Protein 7K9C (pdb70)

B-factor: mean 15.49, std 6.67, range [6.29, 49.09]

Structure (mmCIF, N/CA/C/O backbone):
data_7K9C
#
_entry.id   7K9C
#
_cell.length_a   47.904
_cell.length_b   34.912
_cell.length_c   49.637
_cell.angle_alpha   90.000
_cell.angle_beta   90.150
_cell.angle_gamma   90.000
#
_symmetry.space_group_name_H-M   'P 1 21 1'
#
loop_
_entity.id
_entity.type
_entity.pdbx_description
1 polymer 'OLE-associated protein B'
2 non-polymer 'IODIDE ION'
3 water water
#
loop_
_atom_site.group_PDB
_atom_site.id
_atom_site.type_symbol
_atom_site.label_atom_id
_atom_site.label_alt_id
_atom_site.label_comp_id
_atom_site.label_asym_id
_atom_site.label_entity_id
_atom_site.label_seq_id
_atom_site.pdbx_PDB_ins_code
_atom_site.Cartn_x
_atom_site.Cartn_y
_atom_site.Cartn_z
_atom_site.occupancy
_atom_site.B_iso_or_equiv
_atom_site.auth_seq_id
_atom_site.auth_comp_id
_atom_site.auth_asym_id
_atom_site.auth_atom_id
_atom_site.pdbx_PDB_model_num
ATOM 1 N N . PRO A 1 2 ? -7.188 -2.816 -26.128 1.00 28.44 6 PRO A N 1
ATOM 2 C CA . PRO A 1 2 ? -6.565 -1.627 -25.547 1.00 26.12 6 PRO A CA 1
ATOM 3 C C . PRO A 1 2 ? -5.099 -1.872 -25.241 1.00 23.32 6 PRO A C 1
ATOM 4 O O . PRO A 1 2 ? -4.670 -2.990 -24.934 1.00 24.67 6 PRO A O 1
ATOM 15 N N . SER A 1 3 ? -4.359 -0.833 -25.307 1.00 19.42 7 SER A N 1
ATOM 16 C CA . SER A 1 3 ? -2.919 -0.892 -25.097 1.00 16.37 7 SER A CA 1
ATOM 17 C C . SER A 1 3 ? -2.607 -0.788 -23.599 1.00 13.95 7 SER A C 1
ATOM 18 O O . SER A 1 3 ? -3.108 0.136 -22.951 1.00 15.56 7 SER A O 1
ATOM 26 N N A PRO A 1 4 ? -1.821 -1.712 -23.015 0.57 13.07 8 PRO A N 1
ATOM 27 N N B PRO A 1 4 ? -1.820 -1.710 -23.029 0.43 13.36 8 PRO A N 1
ATOM 28 C CA A PRO A 1 4 ? -1.510 -1.623 -21.584 0.57 12.65 8 PRO A CA 1
ATOM 29 C CA B PRO A 1 4 ? -1.489 -1.627 -21.602 0.43 12.94 8 PRO A CA 1
ATOM 30 C C A PRO A 1 4 ? -0.806 -0.317 -21.257 0.57 12.36 8 PRO A C 1
ATOM 31 C C B PRO A 1 4 ? -0.805 -0.309 -21.267 0.43 12.43 8 PRO A C 1
ATOM 32 O O A PRO A 1 4 ? 0.060 0.148 -21.998 0.57 13.18 8 PRO A O 1
ATOM 33 O O B PRO A 1 4 ? 0.048 0.176 -22.011 0.43 13.06 8 PRO A O 1
ATOM 54 N N . GLU A 1 5 ? -1.196 0.272 -20.131 1.00 12.04 9 GLU A N 1
ATOM 55 C CA . GLU A 1 5 ? -0.699 1.559 -19.689 1.00 12.66 9 GLU A CA 1
ATOM 56 C C . GLU A 1 5 ? 0.072 1.469 -18.379 1.00 11.36 9 GLU A C 1
ATOM 57 O O . GLU A 1 5 ? -0.294 0.721 -17.482 1.00 9.76 9 GLU A O 1
ATOM 69 N N . ILE A 1 6 ? 1.122 2.278 -18.259 1.00 11.79 10 ILE A N 1
ATOM 70 C CA . ILE A 1 6 ? 1.736 2.494 -16.955 1.00 11.09 10 ILE A CA 1
ATOM 71 C C . ILE A 1 6 ? 0.677 2.950 -15.963 1.00 11.11 10 ILE A C 1
ATOM 72 O O . ILE A 1 6 ? -0.133 3.820 -16.279 1.00 11.70 10 ILE A O 1
ATOM 88 N N . GLY A 1 7 ? 0.682 2.372 -14.753 1.00 9.06 11 GLY A N 1
ATOM 89 C CA . GLY A 1 7 ? -0.281 2.682 -13.722 1.00 9.06 11 GLY A CA 1
ATOM 90 C C . GLY A 1 7 ? -1.586 1.919 -13.812 1.00 7.93 11 GLY A C 1
ATOM 91 O O . GLY A 1 7 ? -2.471 2.142 -12.982 1.00 9.41 11 GLY A O 1
ATOM 95 N N . GLN A 1 8 ? -1.735 1.055 -14.815 1.00 8.56 12 GLN A N 1
ATOM 96 C CA . GLN A 1 8 ? -2.973 0.315 -15.009 1.00 8.38 12 GLN A CA 1
ATOM 97 C C . GLN A 1 8 ? -2.999 -0.938 -14.140 1.00 8.00 12 GLN A C 1
ATOM 98 O O . GLN A 1 8 ? -1.987 -1.652 -14.004 1.00 8.19 12 GLN A O 1
ATOM 112 N N . ILE A 1 9 ? -4.155 -1.196 -13.558 1.00 8.00 13 ILE A N 1
ATOM 113 C CA . ILE A 1 9 ? -4.382 -2.400 -12.775 1.00 7.58 13 ILE A CA 1
ATOM 114 C C . ILE A 1 9 ? -4.547 -3.578 -13.720 1.00 7.03 13 ILE A C 1
ATOM 115 O O . ILE A 1 9 ? -5.164 -3.468 -14.784 1.00 8.03 13 ILE A O 1
ATOM 131 N N . VAL A 1 10 ? -4.030 -4.728 -13.294 1.00 7.31 14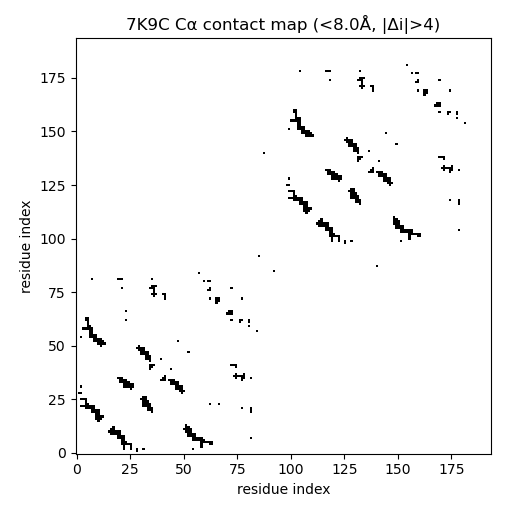 VAL A N 1
ATOM 132 C CA . VAL A 1 10 ? -4.244 -5.998 -13.972 1.00 8.01 14 VAL A CA 1
ATOM 133 C C . VAL A 1 10 ? -4.674 -7.034 -12.935 1.00 7.57 14 VAL A C 1
ATOM 134 O O . VAL A 1 10 ? -4.359 -6.930 -11.749 1.00 8.08 14 VAL A O 1
ATOM 147 N N A LYS A 1 11 ? -5.394 -8.042 -13.418 0.42 7.36 15 LYS A N 1
ATOM 148 N N B LYS A 1 11 ? -5.400 -8.040 -13.418 0.58 7.32 15 LYS A N 1
ATOM 149 C CA A LYS A 1 11 ? -5.551 -9.296 -12.698 0.42 7.94 15 LYS A CA 1
ATOM 150 C CA B LYS A 1 11 ? -5.552 -9.296 -12.700 0.58 7.90 15 LYS A CA 1
ATOM 151 C C A LYS A 1 11 ? -4.635 -10.308 -13.364 0.42 8.16 15 LYS A C 1
ATOM 152 C C B LYS A 1 11 ? -4.621 -10.296 -13.364 0.58 8.09 15 LYS A C 1
ATOM 153 O O A LYS A 1 11 ? -4.661 -10.466 -14.584 0.42 9.59 15 LYS A O 1
ATOM 154 O O B LYS A 1 11 ? -4.613 -10.425 -14.586 0.58 9.61 15 LYS A O 1
ATOM 191 N N . ILE A 1 12 ? -3.833 -10.996 -12.574 1.00 7.89 16 ILE A N 1
ATOM 192 C CA . ILE A 1 12 ? -2.909 -11.977 -13.125 1.00 8.46 16 ILE A CA 1
ATOM 193 C C . ILE A 1 12 ? -3.680 -13.234 -13.486 1.00 9.16 16 ILE A C 1
ATOM 194 O O . ILE A 1 12 ? -4.407 -13.782 -12.656 1.00 9.68 16 ILE A O 1
ATOM 210 N N . VAL A 1 13 ? -3.554 -13.658 -14.736 1.00 9.62 17 VAL A N 1
ATOM 211 C CA . VAL A 1 13 ? -4.255 -14.831 -15.252 1.00 10.92 17 VAL A CA 1
ATOM 212 C C . VAL A 1 13 ? -3.420 -16.097 -15.090 1.00 10.52 17 VAL A C 1
ATOM 213 O O . VAL A 1 13 ? -3.960 -17.159 -14.786 1.00 12.72 17 VAL A O 1
ATOM 226 N N . LYS A 1 14 ? -2.117 -15.996 -15.295 1.00 11.53 18 LYS A N 1
ATOM 227 C CA . LYS A 1 14 ? -1.216 -17.130 -15.202 1.00 11.66 18 LYS A CA 1
ATOM 228 C C . LYS A 1 14 ? 0.066 -16.621 -14.561 1.00 10.47 18 LYS A C 1
ATOM 229 O O . LYS A 1 14 ? 0.592 -15.581 -14.958 1.00 11.83 18 LYS A O 1
ATOM 248 N N . GLY A 1 15 ? 0.562 -17.370 -13.577 1.00 10.61 19 GLY A N 1
ATOM 249 C CA . GLY A 1 15 ? 1.806 -17.048 -12.910 1.00 11.30 19 GLY A CA 1
ATOM 250 C C . GLY A 1 15 ? 1.738 -17.360 -11.431 1.00 10.09 19 GLY A C 1
ATOM 251 O O . GLY A 1 15 ? 0.703 -17.804 -10.919 1.00 10.11 19 GLY A O 1
ATOM 255 N N . ARG A 1 16 ? 2.844 -17.093 -10.732 1.00 9.54 20 ARG A N 1
ATOM 256 C CA . ARG A 1 16 ? 2.928 -17.316 -9.290 1.00 10.04 20 ARG A CA 1
ATOM 257 C C . ARG A 1 16 ? 1.723 -16.712 -8.591 1.00 9.61 20 ARG A C 1
ATOM 258 O O . ARG A 1 16 ? 1.144 -17.329 -7.702 1.00 10.51 20 ARG A O 1
ATOM 279 N N . ASP A 1 17 ? 1.385 -15.467 -8.910 1.00 9.18 21 ASP A N 1
ATOM 280 C CA . ASP A 1 17 ? 0.351 -14.722 -8.195 1.00 9.09 21 ASP A CA 1
ATOM 281 C C . ASP A 1 17 ? -0.945 -14.718 -8.993 1.00 9.31 21 ASP A C 1
ATOM 282 O O . ASP A 1 17 ? -1.700 -13.759 -8.959 1.00 9.35 21 ASP A O 1
ATOM 291 N N . ARG A 1 18 ? -1.235 -15.835 -9.663 1.00 10.66 22 ARG A N 1
ATOM 292 C CA . ARG A 1 18 ? -2.486 -15.998 -10.377 1.00 11.41 22 ARG A CA 1
ATOM 293 C C . ARG A 1 18 ? -3.649 -15.585 -9.495 1.00 10.96 22 ARG A C 1
ATOM 294 O O . ARG A 1 18 ? -3.731 -15.944 -8.313 1.00 12.78 22 ARG A O 1
ATOM 315 N N . ASP A 1 19 ? -4.575 -14.853 -10.098 1.00 11.72 23 ASP A N 1
ATOM 316 C CA . ASP A 1 19 ? -5.804 -14.346 -9.520 1.00 13.36 23 ASP A CA 1
ATOM 317 C C . ASP A 1 19 ? -5.606 -13.137 -8.620 1.00 13.49 23 ASP A C 1
ATOM 318 O O . ASP A 1 19 ? -6.580 -12.600 -8.147 1.00 14.91 23 ASP A O 1
ATOM 327 N N . GLN A 1 20 ? -4.388 -12.655 -8.432 1.00 11.83 24 GLN A N 1
ATOM 328 C CA . GLN A 1 20 ? -4.158 -11.439 -7.669 1.00 11.19 24 GLN A CA 1
ATOM 329 C C . GLN A 1 20 ? -4.099 -10.220 -8.585 1.00 8.98 24 GLN A C 1
ATOM 330 O O . GLN A 1 20 ? -3.829 -10.314 -9.781 1.00 8.74 24 GLN A O 1
ATOM 344 N N . PHE A 1 21 ? -4.284 -9.067 -7.981 1.00 9.22 25 PHE A N 1
ATOM 345 C CA . PHE A 1 21 ? -4.179 -7.791 -8.664 1.00 8.82 25 PHE A CA 1
ATOM 346 C C . PHE A 1 21 ? -2.753 -7.257 -8.606 1.00 8.71 25 PHE A C 1
ATOM 347 O O . PHE A 1 21 ? -2.029 -7.471 -7.626 1.00 10.47 25 PHE A O 1
ATOM 364 N N . SER A 1 22 ? -2.354 -6.575 -9.669 1.00 7.55 26 SER A N 1
ATOM 365 C CA . SER A 1 22 ? -1.049 -5.956 -9.703 1.00 7.42 26 SER A CA 1
ATOM 366 C C . SER A 1 22 ? -1.127 -4.686 -10.525 1.00 6.92 26 SER A C 1
ATOM 367 O O . SER A 1 22 ? -2.200 -4.304 -10.994 1.00 7.63 26 SER A O 1
ATOM 375 N N . VAL A 1 23 ? 0.012 -4.011 -10.674 1.00 7.39 27 VAL A N 1
ATOM 376 C CA . VAL A 1 23 ? 0.082 -2.740 -11.373 1.00 8.11 27 VAL A CA 1
ATOM 377 C C . VAL A 1 23 ? 1.142 -2.843 -12.453 1.00 7.81 27 VAL A C 1
ATOM 378 O O . VAL A 1 23 ? 2.248 -3.334 -12.207 1.00 8.22 27 VAL A O 1
ATOM 391 N N . ILE A 1 24 ? 0.821 -2.352 -13.644 1.00 7.72 28 ILE A N 1
ATOM 392 C CA . ILE A 1 24 ? 1.820 -2.225 -14.698 1.00 8.92 28 ILE A CA 1
ATOM 393 C C . ILE A 1 24 ? 2.719 -1.027 -14.395 1.00 9.11 28 ILE A C 1
ATOM 394 O O . ILE A 1 24 ? 2.239 0.110 -14.248 1.00 10.25 28 ILE A O 1
ATOM 410 N N . ILE A 1 25 ? 4.025 -1.277 -14.293 1.00 9.35 29 ILE A N 1
ATOM 411 C CA . ILE A 1 25 ? 4.973 -0.220 -13.986 1.00 9.98 29 ILE A CA 1
ATOM 412 C C . ILE A 1 25 ? 5.909 0.094 -15.134 1.00 12.71 29 ILE A C 1
ATOM 413 O O . ILE A 1 25 ? 6.572 1.131 -15.089 1.00 15.62 29 ILE A O 1
ATOM 429 N N . LYS A 1 26 ? 6.023 -0.761 -16.138 1.00 12.26 30 LYS A N 1
ATOM 430 C CA . LYS A 1 26 ? 6.833 -0.488 -17.317 1.00 13.35 30 LYS A CA 1
ATOM 431 C C . LYS A 1 26 ? 6.207 -1.238 -18.478 1.00 13.47 30 LYS A C 1
ATOM 432 O O . LYS A 1 26 ? 5.701 -2.350 -18.309 1.00 13.13 30 LYS A O 1
ATOM 451 N N . ARG A 1 27 ? 6.219 -0.631 -19.664 1.00 16.07 31 ARG A N 1
ATOM 452 C CA . ARG A 1 27 ? 5.764 -1.355 -20.847 1.00 19.12 31 ARG A CA 1
ATOM 453 C C . ARG A 1 27 ? 6.922 -1.482 -21.817 1.00 20.25 31 ARG A C 1
ATOM 454 O O . ARG A 1 27 ? 7.565 -0.483 -22.148 1.00 23.44 31 ARG A O 1
ATOM 475 N N . VAL A 1 28 ? 7.245 -2.717 -22.194 1.00 19.01 32 VAL A N 1
ATOM 476 C CA . VAL A 1 28 ? 8.132 -2.919 -23.331 1.00 20.12 32 VAL A CA 1
ATOM 477 C C . VAL A 1 28 ? 7.401 -2.580 -24.628 1.00 19.91 32 VAL A C 1
ATOM 478 O O . VAL A 1 28 ? 7.873 -1.777 -25.446 1.00 21.40 32 VAL A O 1
ATOM 491 N N . ASP A 1 29 ? 6.224 -3.171 -24.813 1.00 18.90 33 ASP A N 1
ATOM 492 C CA . ASP A 1 29 ? 5.339 -2.932 -25.949 1.00 17.95 33 ASP A CA 1
ATOM 493 C C . ASP A 1 29 ? 3.959 -3.456 -25.556 1.00 16.71 33 ASP A C 1
ATOM 494 O O . ASP A 1 29 ? 3.703 -3.695 -24.375 1.00 16.97 33 ASP A O 1
ATOM 503 N N . ASP A 1 30 ? 3.060 -3.627 -26.524 1.00 15.99 34 ASP A N 1
ATOM 504 C CA . ASP A 1 30 ? 1.740 -4.153 -26.204 1.00 15.38 34 ASP A CA 1
ATOM 505 C C . ASP A 1 30 ? 1.768 -5.628 -25.841 1.00 16.05 34 ASP A C 1
ATOM 506 O O . ASP A 1 30 ? 0.748 -6.161 -25.380 1.00 17.80 34 ASP A O 1
ATOM 515 N N . ARG A 1 31 ? 2.893 -6.304 -26.027 1.00 14.88 35 ARG A N 1
ATOM 516 C CA . ARG A 1 31 ? 2.959 -7.719 -25.702 1.00 15.22 35 ARG A CA 1
ATOM 517 C C . ARG A 1 31 ? 3.595 -8.010 -24.356 1.00 13.77 35 ARG A C 1
ATOM 518 O O . ARG A 1 31 ? 3.231 -9.001 -23.733 1.00 13.98 35 ARG A O 1
ATOM 539 N N . PHE A 1 32 ? 4.509 -7.174 -23.890 1.00 13.88 36 PHE A N 1
ATOM 540 C CA . PHE A 1 32 ? 5.223 -7.440 -22.650 1.00 12.99 36 PHE A CA 1
ATOM 541 C C . PHE A 1 32 ? 5.280 -6.197 -21.783 1.00 11.86 36 PHE A C 1
ATOM 542 O O . PHE A 1 32 ? 5.608 -5.106 -22.263 1.00 12.98 36 PHE A O 1
ATOM 559 N N . VAL A 1 33 ? 5.021 -6.400 -20.487 1.00 11.43 37 VAL A N 1
ATOM 560 C CA . VAL A 1 33 ? 5.053 -5.331 -19.496 1.00 10.48 37 VAL A CA 1
ATOM 561 C C . VAL A 1 33 ? 5.743 -5.874 -18.255 1.00 11.05 37 VAL A C 1
ATOM 562 O O . VAL A 1 33 ? 5.946 -7.075 -18.116 1.00 12.80 37 VAL A O 1
ATOM 575 N N . TYR A 1 34 ? 6.063 -4.983 -17.338 1.00 9.71 38 TYR A N 1
ATOM 576 C CA . TYR A 1 34 ? 6.523 -5.353 -16.007 1.00 9.56 38 TYR A CA 1
ATOM 577 C C . TYR A 1 34 ? 5.460 -4.960 -14.998 1.00 8.57 38 TYR A C 1
ATOM 578 O O . TYR A 1 34 ? 4.898 -3.855 -15.081 1.00 9.25 38 TYR A O 1
ATOM 596 N N . ILE A 1 35 ? 5.256 -5.852 -14.022 1.00 8.95 39 ILE A N 1
ATOM 597 C CA . ILE A 1 35 ? 4.279 -5.652 -12.965 1.00 8.52 39 ILE A CA 1
ATOM 598 C C . ILE A 1 35 ? 4.935 -5.690 -11.588 1.00 8.17 39 ILE A C 1
ATOM 599 O O . ILE A 1 35 ? 5.959 -6.347 -11.351 1.00 9.17 39 ILE A O 1
ATOM 615 N N . ALA A 1 36 ? 4.300 -4.990 -10.665 1.00 8.41 40 ALA A N 1
ATOM 616 C CA . ALA A 1 36 ? 4.619 -5.055 -9.242 1.00 8.98 40 ALA A CA 1
ATOM 617 C C . ALA A 1 36 ? 3.420 -4.529 -8.483 1.00 8.22 40 ALA A C 1
ATOM 618 O O . ALA A 1 36 ? 2.668 -3.707 -8.998 1.00 8.38 40 ALA A O 1
ATOM 625 N N A ASP A 1 37 ? 3.270 -4.989 -7.243 0.69 8.84 41 ASP A N 1
ATOM 626 N N B ASP A 1 37 ? 3.270 -4.985 -7.241 0.31 8.80 41 ASP A N 1
ATOM 627 C CA A ASP A 1 37 ? 2.179 -4.561 -6.384 0.69 8.51 41 ASP A CA 1
ATOM 628 C CA B ASP A 1 37 ? 2.180 -4.544 -6.385 0.31 9.18 41 ASP A CA 1
ATOM 629 C C A ASP A 1 37 ? 2.649 -3.840 -5.116 0.69 8.33 41 ASP A C 1
ATOM 630 C C B ASP A 1 37 ? 2.651 -3.868 -5.100 0.31 8.70 41 ASP A C 1
ATOM 631 O O A ASP A 1 37 ? 1.814 -3.309 -4.377 0.69 9.05 41 ASP A O 1
ATOM 632 O O B ASP A 1 37 ? 1.816 -3.439 -4.297 0.31 9.03 41 ASP A O 1
ATOM 649 N N . GLY A 1 38 ? 3.955 -3.747 -4.885 1.00 8.63 42 GLY A N 1
ATOM 650 C CA . GLY A 1 38 ? 4.461 -3.090 -3.696 1.00 8.87 42 GLY A CA 1
ATOM 651 C C . GLY A 1 38 ? 4.359 -3.901 -2.424 1.00 9.35 42 GLY A C 1
ATOM 652 O O . GLY A 1 38 ? 4.716 -3.376 -1.366 1.00 10.26 42 GLY A O 1
ATOM 656 N N . ASP A 1 39 ? 3.908 -5.160 -2.497 1.00 8.72 43 ASP A N 1
ATOM 657 C CA . ASP A 1 39 ? 3.610 -5.956 -1.313 1.00 10.12 43 ASP A CA 1
ATOM 658 C C . ASP A 1 39 ? 4.175 -7.364 -1.568 1.00 10.44 43 ASP A C 1
ATOM 659 O O . ASP A 1 39 ? 5.295 -7.657 -1.161 1.00 11.32 43 ASP A O 1
ATOM 668 N N . LYS A 1 40 ? 3.425 -8.232 -2.265 1.00 10.14 44 LYS A N 1
ATOM 669 C CA . LYS A 1 40 ? 3.887 -9.583 -2.620 1.00 10.60 44 LYS A CA 1
ATOM 670 C C . LYS A 1 40 ? 4.996 -9.533 -3.647 1.00 9.68 44 LYS A C 1
ATOM 671 O O . LYS A 1 40 ? 5.844 -10.429 -3.702 1.00 10.78 44 LYS A O 1
ATOM 690 N N . ARG A 1 41 ? 4.979 -8.517 -4.491 1.00 9.04 45 ARG A N 1
ATOM 691 C CA . ARG A 1 41 ? 6.024 -8.288 -5.476 1.00 8.98 45 ARG A CA 1
ATOM 692 C C . ARG A 1 41 ? 6.427 -6.820 -5.402 1.00 9.61 45 ARG A C 1
ATOM 693 O O . ARG A 1 41 ? 5.754 -5.942 -5.929 1.00 9.51 45 ARG A O 1
ATOM 714 N N . LYS A 1 42 ? 7.536 -6.561 -4.732 1.00 10.38 46 LYS A N 1
ATOM 715 C CA . LYS A 1 42 ? 8.066 -5.226 -4.581 1.00 11.23 46 LYS A CA 1
ATOM 716 C C . LYS A 1 42 ? 8.734 -4.788 -5.872 1.00 10.58 46 LYS A C 1
ATOM 717 O O . LYS A 1 42 ? 9.054 -5.609 -6.726 1.00 9.21 46 LYS A O 1
ATOM 736 N N . VAL A 1 43 ? 9.006 -3.485 -5.985 1.00 9.70 47 VAL A N 1
ATOM 737 C CA . VAL A 1 43 ? 9.562 -2.962 -7.230 1.00 10.16 47 VAL A CA 1
ATOM 738 C C . VAL A 1 43 ? 10.899 -3.600 -7.573 1.00 11.55 47 VAL A C 1
ATOM 739 O O . VAL A 1 43 ? 11.215 -3.753 -8.752 1.00 12.25 47 VAL A O 1
ATOM 752 N N . ASP A 1 44 ? 11.716 -3.940 -6.579 1.00 11.47 48 ASP A N 1
ATOM 753 C CA . ASP A 1 44 ? 13.005 -4.540 -6.893 1.00 13.58 48 ASP A CA 1
ATOM 754 C C . ASP A 1 44 ? 12.845 -5.934 -7.466 1.00 13.29 48 ASP A C 1
ATOM 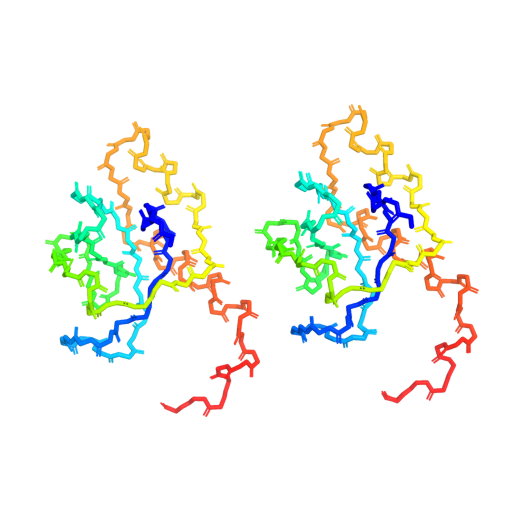755 O O . ASP A 1 44 ? 13.815 -6.487 -7.961 1.00 15.27 48 ASP A O 1
ATOM 764 N N . ARG A 1 45 ? 11.654 -6.521 -7.390 1.00 11.58 49 ARG A N 1
ATOM 765 C CA . ARG A 1 45 ? 11.355 -7.835 -7.940 1.00 10.42 49 ARG A CA 1
ATOM 766 C C . ARG A 1 45 ? 10.318 -7.752 -9.057 1.00 10.86 49 ARG A C 1
ATOM 767 O O . ARG A 1 45 ? 9.685 -8.761 -9.392 1.00 11.45 49 ARG A O 1
ATOM 788 N N . ALA A 1 46 ? 10.181 -6.582 -9.683 1.00 10.17 50 ALA A N 1
ATOM 789 C CA . ALA A 1 46 ? 9.189 -6.421 -10.728 1.00 11.15 50 ALA A CA 1
ATOM 790 C C . ALA A 1 46 ? 9.399 -7.489 -11.788 1.00 11.75 50 ALA A C 1
ATOM 791 O O . ALA A 1 46 ? 10.533 -7.822 -12.144 1.00 13.64 50 ALA A O 1
ATOM 798 N N . LYS A 1 47 ? 8.300 -7.984 -12.346 1.00 11.53 51 LYS A N 1
ATOM 799 C CA . LYS A 1 47 ? 8.304 -9.175 -13.179 1.00 12.44 51 LYS A CA 1
ATOM 800 C C . LYS A 1 47 ? 7.819 -8.877 -14.595 1.00 11.19 51 LYS A C 1
ATOM 801 O O . LYS A 1 47 ? 6.735 -8.311 -14.783 1.00 10.53 51 LYS A O 1
ATOM 820 N N . ARG A 1 48 ? 8.587 -9.338 -15.589 1.00 11.81 52 ARG A N 1
ATOM 821 C CA . ARG A 1 48 ? 8.178 -9.219 -16.978 1.00 13.19 52 ARG A CA 1
ATOM 822 C C . ARG A 1 48 ? 7.073 -10.227 -17.257 1.00 11.88 52 ARG A C 1
ATOM 823 O O . ARG A 1 48 ? 7.206 -11.415 -16.940 1.00 14.15 52 ARG A O 1
ATOM 844 N N . LYS A 1 49 ? 5.974 -9.754 -17.833 1.00 10.65 53 LYS A N 1
ATOM 845 C CA . LYS A 1 49 ? 4.834 -10.602 -18.113 1.00 11.12 53 LYS A CA 1
ATOM 846 C C . LYS A 1 49 ? 4.412 -10.431 -19.560 1.00 11.45 53 LYS A C 1
ATOM 847 O O . LYS A 1 49 ? 4.415 -9.319 -20.097 1.00 11.72 53 LYS A O 1
ATOM 866 N N . ASN A 1 50 ? 4.054 -11.551 -20.173 1.00 11.45 54 ASN A N 1
ATOM 867 C CA . ASN A 1 50 ? 3.319 -11.528 -21.433 1.00 11.92 54 ASN A CA 1
ATOM 868 C C . ASN A 1 50 ? 1.878 -11.106 -21.181 1.00 11.60 54 ASN A C 1
ATOM 869 O O . A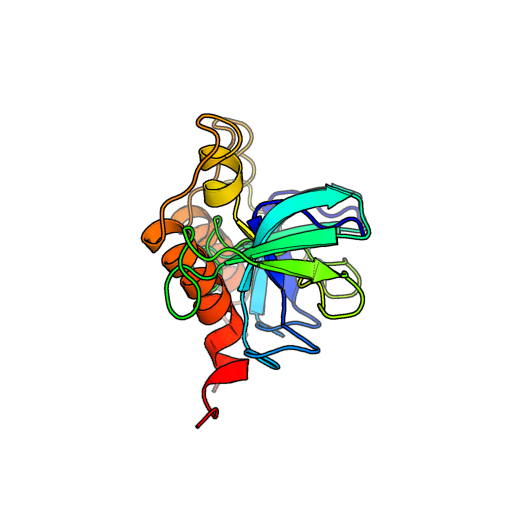SN A 1 50 ? 1.244 -11.601 -20.242 1.00 11.12 54 ASN A O 1
ATOM 880 N N . MET A 1 51 ? 1.349 -10.211 -22.018 1.00 11.62 55 MET A N 1
ATOM 881 C CA . MET A 1 51 ? -0.032 -9.781 -21.829 1.00 11.90 55 MET A CA 1
ATOM 882 C C . MET A 1 51 ? -1.045 -10.906 -21.939 1.00 11.18 55 MET A C 1
ATOM 883 O O . MET A 1 51 ? -2.154 -10.768 -21.408 1.00 12.24 55 MET A O 1
ATOM 897 N N . ASN A 1 52 ? -0.696 -12.030 -22.577 1.00 11.29 56 ASN A N 1
ATOM 898 C CA . ASN A 1 52 ? -1.597 -13.175 -22.564 1.00 11.76 56 ASN A CA 1
ATOM 899 C C . ASN A 1 52 ? -1.874 -13.675 -21.154 1.00 11.32 56 ASN A C 1
ATOM 900 O O . ASN A 1 52 ? -2.891 -14.359 -20.936 1.00 11.48 56 ASN A O 1
ATOM 911 N N . HIS A 1 53 ? -0.987 -13.376 -20.211 1.00 10.18 57 HIS A N 1
ATOM 912 C CA . HIS A 1 53 ? -1.096 -13.872 -18.854 1.00 10.67 57 HIS A CA 1
ATOM 913 C C . HIS A 1 53 ? -1.662 -12.839 -17.897 1.00 10.17 57 HIS A C 1
ATOM 914 O O . HIS A 1 53 ? -1.627 -13.058 -16.676 1.00 10.87 57 HIS A O 1
ATOM 928 N N . LEU A 1 54 ? -2.226 -11.753 -18.417 1.00 10.22 58 LEU A N 1
ATOM 929 C CA . LEU A 1 54 ? -2.801 -10.687 -17.624 1.00 9.59 58 LEU A CA 1
ATOM 930 C C . LEU A 1 54 ? -4.150 -10.295 -18.198 1.00 10.11 58 LEU A C 1
ATOM 931 O O . LEU A 1 54 ? -4.374 -10.382 -19.405 1.00 11.96 58 LEU A O 1
ATOM 947 N N . LYS A 1 55 ? -5.045 -9.858 -17.322 1.00 10.02 59 LYS A N 1
ATOM 948 C CA . LYS A 1 55 ? -6.274 -9.231 -17.744 1.00 9.80 59 LYS A CA 1
ATOM 949 C C . LYS A 1 55 ? -6.210 -7.760 -17.410 1.00 9.04 59 LYS A C 1
ATOM 950 O O . LYS A 1 55 ? -6.033 -7.378 -16.245 1.00 8.99 59 LYS A O 1
ATOM 969 N N . LEU A 1 56 ? -6.316 -6.932 -18.437 1.00 9.57 60 LEU A N 1
ATOM 970 C CA . LEU A 1 56 ? -6.297 -5.493 -18.231 1.00 10.04 60 LEU A CA 1
ATOM 971 C C . LEU A 1 56 ? -7.586 -5.056 -17.576 1.00 9.54 60 LEU A C 1
ATOM 972 O O . LEU A 1 56 ? -8.672 -5.426 -18.009 1.00 11.37 60 LEU A O 1
ATOM 988 N N A ILE A 1 57 ? -7.464 -4.254 -16.538 0.54 8.72 61 ILE A N 1
ATOM 989 N N B ILE A 1 57 ? -7.467 -4.225 -16.557 0.46 8.77 61 ILE A N 1
ATOM 990 C CA A ILE A 1 57 ? -8.601 -3.701 -15.816 0.54 9.34 61 ILE A CA 1
ATOM 991 C CA B ILE A 1 57 ? -8.609 -3.689 -15.829 0.46 9.35 61 ILE A CA 1
ATOM 992 C C A ILE A 1 57 ? -8.705 -2.228 -16.172 0.54 9.79 61 ILE A C 1
ATOM 993 C C B ILE A 1 57 ? -8.700 -2.200 -16.117 0.46 10.33 61 ILE A C 1
ATOM 994 O O A ILE A 1 57 ? -7.688 -1.560 -16.374 0.54 9.90 61 ILE A O 1
ATOM 995 O O B ILE A 1 57 ? -7.674 -1.514 -16.170 0.46 10.25 61 ILE A O 1
ATOM 1026 N N A ASP A 1 58 ? -9.935 -1.718 -16.246 0.54 11.75 62 ASP A N 1
ATOM 1027 N N B ASP A 1 58 ? -9.925 -1.704 -16.304 0.46 12.29 62 ASP A N 1
ATOM 1028 C CA A ASP A 1 58 ? -10.162 -0.318 -16.613 0.54 13.57 62 ASP A CA 1
ATOM 1029 C CA B ASP A 1 58 ? -10.155 -0.297 -16.638 0.46 14.26 62 ASP A CA 1
ATOM 1030 C C A ASP A 1 58 ? -10.012 0.597 -15.392 0.54 12.75 62 ASP A C 1
ATOM 1031 C C B ASP A 1 58 ? -10.016 0.579 -15.385 0.46 13.01 62 ASP A C 1
ATOM 1032 O O A ASP A 1 58 ? -10.951 1.251 -14.932 0.54 13.89 62 ASP A O 1
ATOM 1033 O O B ASP A 1 58 ? -10.971 1.173 -14.882 0.46 13.99 62 ASP A O 1
ATOM 1050 N N . HIS A 1 59 ? -8.782 0.657 -14.890 1.00 11.11 63 HIS A N 1
ATOM 1051 C CA . HIS A 1 59 ? -8.446 1.494 -13.750 1.00 10.27 63 HIS A CA 1
ATOM 1052 C C . HIS A 1 59 ? -6.985 1.870 -13.912 1.00 9.98 63 HIS A C 1
ATOM 1053 O O . HIS A 1 59 ? -6.130 0.980 -14.009 1.00 10.05 63 HIS A O 1
ATOM 1067 N N . ILE A 1 60 ? -6.706 3.161 -13.929 1.00 9.51 64 ILE A N 1
ATOM 1068 C CA . ILE A 1 60 ? -5.354 3.654 -14.133 1.00 10.28 64 ILE A CA 1
ATOM 1069 C C . ILE A 1 60 ? -5.054 4.683 -13.056 1.00 11.70 64 ILE A C 1
ATOM 1070 O O . ILE A 1 60 ? -5.864 5.586 -12.811 1.00 14.41 64 ILE A O 1
ATOM 1086 N N . SER A 1 61 ? -3.878 4.560 -12.441 1.00 10.60 65 SER A N 1
ATOM 1087 C CA . SER A 1 61 ? -3.450 5.475 -11.396 1.00 10.76 65 SER A CA 1
ATOM 1088 C C . SER A 1 61 ? -2.661 6.627 -11.996 1.00 10.12 65 SER A C 1
ATOM 1089 O O . SER A 1 61 ? -1.505 6.416 -12.419 1.00 9.79 65 SER A O 1
ATOM 1097 N N . PRO A 1 62 ? -3.185 7.849 -11.970 1.00 10.59 66 PRO A N 1
ATOM 1098 C CA . PRO A 1 62 ? -2.374 8.971 -12.453 1.00 11.66 66 PRO A CA 1
ATOM 1099 C C . PRO A 1 62 ? -1.165 9.251 -11.586 1.00 10.37 66 PRO A C 1
ATOM 1100 O O . PRO A 1 62 ? -0.158 9.760 -12.090 1.00 10.90 66 PRO A O 1
ATOM 1111 N N . GLU A 1 63 ? -1.245 8.931 -10.300 1.00 10.62 67 GLU A N 1
ATOM 1112 C CA . GLU A 1 63 ? -0.124 9.180 -9.413 1.00 10.92 67 GLU A CA 1
ATOM 1113 C C . GLU A 1 63 ? 1.054 8.281 -9.744 1.00 9.90 67 GLU A C 1
ATO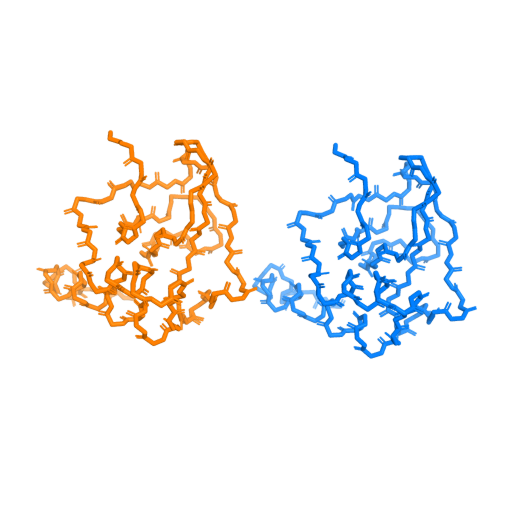M 1114 O O . GLU A 1 63 ? 2.205 8.722 -9.683 1.00 9.77 67 GLU A O 1
ATOM 1126 N N . VAL A 1 64 ? 0.793 7.006 -10.058 1.00 9.45 68 VAL A N 1
ATOM 1127 C CA . VAL A 1 64 ? 1.870 6.112 -10.461 1.00 8.26 68 VAL A CA 1
ATOM 1128 C C . VAL A 1 64 ? 2.484 6.606 -11.763 1.00 8.36 68 VAL A C 1
ATOM 1129 O O . VAL A 1 64 ? 3.707 6.640 -11.927 1.00 8.33 68 VAL A O 1
ATOM 1142 N N . ARG A 1 65 ? 1.635 7.000 -12.721 1.00 8.27 69 ARG A N 1
ATOM 1143 C CA . ARG A 1 65 ? 2.150 7.510 -13.993 1.00 8.59 69 ARG A CA 1
ATOM 1144 C C . ARG A 1 65 ? 3.017 8.741 -13.778 1.00 8.82 69 ARG A C 1
ATOM 1145 O O . ARG A 1 65 ? 4.077 8.874 -14.406 1.00 9.09 69 ARG A O 1
ATOM 1166 N N . HIS A 1 66 ? 2.581 9.651 -12.903 1.00 8.58 70 HIS A N 1
ATOM 1167 C CA . HIS A 1 66 ? 3.340 10.866 -12.632 1.00 8.81 70 HIS A CA 1
ATOM 1168 C C . HIS A 1 66 ? 4.709 10.534 -12.082 1.00 8.50 70 HIS A C 1
ATOM 1169 O O . HIS A 1 66 ? 5.725 11.099 -12.493 1.00 8.97 70 HIS A O 1
ATOM 1183 N N . SER A 1 67 ? 4.753 9.617 -11.129 1.00 8.30 71 SER A N 1
ATOM 1184 C CA . SER A 1 67 ? 6.033 9.267 -10.520 1.00 8.42 71 SER A CA 1
ATOM 1185 C C . SER A 1 67 ? 7.012 8.756 -11.572 1.00 7.89 71 SER A C 1
ATOM 1186 O O . SER A 1 67 ? 8.185 9.166 -11.614 1.00 8.19 71 SER A O 1
ATOM 1194 N N . PHE A 1 68 ? 6.532 7.884 -12.454 1.00 7.80 72 PHE A N 1
ATOM 1195 C CA . PHE A 1 68 ? 7.392 7.380 -13.504 1.00 8.96 72 PHE A CA 1
ATOM 1196 C C . PHE A 1 68 ? 7.746 8.445 -14.519 1.00 9.72 72 PHE A C 1
ATOM 1197 O O . PHE A 1 68 ? 8.897 8.528 -14.948 1.00 10.76 72 PHE A O 1
ATOM 1214 N N A GLU A 1 69 ? 6.777 9.245 -14.950 0.58 9.92 73 GLU A N 1
ATOM 1215 N N B GLU A 1 69 ? 6.773 9.254 -14.928 0.42 10.67 73 GLU A N 1
ATOM 1216 C CA A GLU A 1 69 ? 7.066 10.258 -15.960 0.58 12.70 73 GLU A CA 1
ATOM 1217 C CA B GLU A 1 69 ? 7.031 10.280 -15.931 0.42 13.58 73 GLU A CA 1
ATOM 121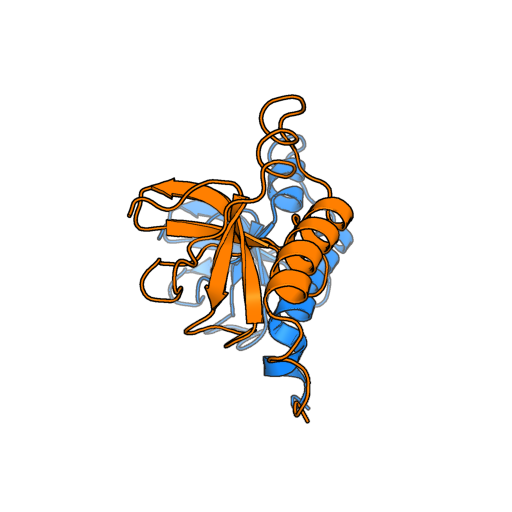8 C C A GLU A 1 69 ? 8.137 11.223 -15.477 0.58 11.76 73 GLU A C 1
ATOM 1219 C C B GLU A 1 69 ? 8.124 11.234 -15.474 0.42 12.84 73 GLU A C 1
ATOM 1220 O O A GLU A 1 69 ? 9.013 11.633 -16.246 0.58 13.63 73 GLU A O 1
ATOM 1221 O O B GLU A 1 69 ? 9.001 11.612 -16.258 0.42 14.12 73 GLU A O 1
ATOM 1244 N N A GLU A 1 70 ? 8.064 11.627 -14.213 0.58 10.76 74 GLU A N 1
ATOM 1245 N N B GLU A 1 70 ? 8.074 11.656 -14.214 0.42 11.90 74 GLU A N 1
ATOM 1246 C CA A GLU A 1 70 ? 8.951 12.664 -13.702 0.58 12.37 74 GLU A CA 1
ATOM 1247 C CA B GLU A 1 70 ? 8.990 12.679 -13.731 0.42 12.83 74 GLU A CA 1
ATOM 1248 C C A GLU A 1 70 ? 10.271 12.138 -13.178 0.58 11.58 74 GLU A C 1
ATOM 1249 C C B GLU A 1 70 ? 10.306 12.118 -13.232 0.42 11.86 74 GLU A C 1
ATOM 1250 O O A GLU A 1 70 ? 11.265 12.864 -13.227 0.58 13.15 74 GLU A O 1
ATOM 1251 O O B GLU A 1 70 ? 11.335 12.781 -13.381 0.42 13.15 74 GLU A O 1
ATOM 1274 N N . THR A 1 71 ? 10.314 10.925 -12.650 1.00 10.46 75 THR A N 1
ATOM 1275 C CA . THR A 1 71 ? 11.516 10.433 -11.986 1.00 10.39 75 THR A CA 1
ATOM 1276 C C . THR A 1 71 ? 11.995 9.068 -12.447 1.00 9.76 75 THR A C 1
ATOM 1277 O O . THR A 1 71 ? 13.097 8.673 -12.056 1.00 11.38 75 THR A O 1
ATOM 1288 N N . GLY A 1 72 ? 11.196 8.319 -13.207 1.00 9.07 76 GLY A N 1
ATOM 1289 C CA . GLY A 1 72 ? 11.561 7.004 -13.659 1.00 10.13 76 GLY A CA 1
ATOM 1290 C C . GLY A 1 72 ? 11.404 5.917 -12.636 1.00 9.58 76 GLY A C 1
ATOM 1291 O O . GLY A 1 72 ? 11.854 4.805 -12.889 1.00 10.89 76 GLY A O 1
ATOM 1295 N N . LYS A 1 73 ? 10.741 6.179 -11.520 1.00 8.73 77 LYS A N 1
ATOM 1296 C CA . LYS A 1 73 ? 10.526 5.120 -10.547 1.00 9.68 77 LYS A CA 1
ATOM 1297 C C . LYS A 1 73 ? 9.286 5.430 -9.738 1.00 9.11 77 LYS A C 1
ATOM 1298 O O . LYS A 1 73 ? 8.715 6.516 -9.853 1.00 10.04 77 LYS A O 1
ATOM 1317 N N . VAL A 1 74 ? 8.871 4.425 -8.942 1.00 10.12 78 VAL A N 1
ATOM 1318 C CA . VAL A 1 74 ? 7.715 4.533 -8.055 1.00 11.61 78 VAL A CA 1
ATOM 1319 C C . VAL A 1 74 ? 8.070 3.791 -6.782 1.00 12.00 78 VAL A C 1
ATOM 1320 O O . VAL A 1 74 ? 8.785 2.798 -6.838 1.00 13.55 78 VAL A O 1
ATOM 1333 N N . THR A 1 75 ? 7.528 4.224 -5.657 1.00 11.71 79 THR A N 1
ATOM 1334 C CA . THR A 1 75 ? 7.707 3.471 -4.425 1.00 11.84 79 THR A CA 1
ATOM 1335 C C . THR A 1 75 ? 6.699 2.334 -4.294 1.00 10.14 79 THR A C 1
ATOM 1336 O O . THR A 1 75 ? 5.596 2.359 -4.835 1.00 9.87 79 THR A O 1
ATOM 1347 N N . ASN A 1 76 ? 7.104 1.336 -3.513 1.00 9.29 80 ASN A N 1
ATOM 1348 C CA . ASN A 1 76 ? 6.192 0.260 -3.144 1.00 8.64 80 ASN A CA 1
ATOM 1349 C C . ASN A 1 76 ? 4.919 0.794 -2.516 1.00 9.10 80 ASN A C 1
ATOM 1350 O O . ASN A 1 76 ? 3.824 0.330 -2.833 1.00 9.42 80 ASN A O 1
ATOM 1361 N N . GLY A 1 77 ? 5.040 1.747 -1.592 1.00 9.30 81 GLY A N 1
ATOM 1362 C CA . GLY A 1 77 ? 3.851 2.242 -0.926 1.00 10.25 81 GLY A CA 1
ATOM 1363 C C . GLY A 1 77 ? 2.901 2.938 -1.871 1.00 9.29 81 GLY A C 1
ATOM 1364 O O . GLY A 1 77 ? 1.692 2.882 -1.682 1.00 10.40 81 GLY A O 1
ATOM 1368 N N . LYS A 1 78 ? 3.423 3.652 -2.865 1.00 10.12 82 LYS A N 1
ATOM 1369 C CA . LYS A 1 78 ? 2.541 4.297 -3.842 1.00 10.79 82 LYS A CA 1
ATOM 1370 C C . LYS A 1 78 ? 1.783 3.258 -4.673 1.00 9.34 82 LYS A C 1
ATOM 1371 O O . LYS A 1 78 ? 0.600 3.423 -4.960 1.00 9.55 82 LYS A O 1
ATOM 1390 N N . LEU A 1 79 ? 2.442 2.156 -5.019 1.00 8.23 83 LEU A N 1
ATOM 1391 C CA . LEU A 1 79 ? 1.728 1.066 -5.674 1.00 7.80 83 LEU A CA 1
ATOM 1392 C C . LEU A 1 79 ? 0.675 0.452 -4.764 1.00 7.52 83 LEU A C 1
ATOM 1393 O O . LEU A 1 79 ? -0.425 0.122 -5.215 1.00 7.79 83 LEU A O 1
ATOM 1409 N N . ARG A 1 80 ? 1.003 0.247 -3.482 1.00 8.02 84 ARG A N 1
ATOM 1410 C CA . ARG A 1 80 ? 0.009 -0.305 -2.566 1.00 8.85 84 ARG A CA 1
ATOM 1411 C C . ARG A 1 80 ? -1.206 0.594 -2.478 1.00 8.14 84 ARG A C 1
ATOM 1412 O O . ARG A 1 80 ? -2.341 0.115 -2.431 1.00 9.11 84 ARG A O 1
ATOM 1433 N N . PHE A 1 81 ? -0.988 1.907 -2.408 1.00 8.66 85 PHE A N 1
ATOM 1434 C CA . PHE A 1 81 ? -2.108 2.834 -2.288 1.00 9.56 85 PHE A CA 1
ATOM 1435 C C . PHE A 1 81 ? -2.919 2.870 -3.579 1.00 8.01 85 PHE A C 1
ATOM 1436 O O . PHE A 1 81 ? -4.151 2.959 -3.535 1.00 9.12 85 PHE A O 1
ATOM 1453 N N . ALA A 1 82 ? -2.250 2.788 -4.734 1.00 8.56 86 ALA A N 1
ATOM 1454 C CA . ALA A 1 82 ? -2.999 2.729 -5.991 1.00 9.52 86 ALA A CA 1
ATOM 1455 C C . ALA A 1 82 ? -3.929 1.519 -6.010 1.00 8.54 86 ALA A C 1
ATOM 1456 O O . ALA A 1 82 ? -5.100 1.604 -6.388 1.00 9.22 86 ALA A O 1
ATOM 1463 N N . LEU A 1 83 ? -3.407 0.370 -5.593 1.00 7.76 87 LEU A N 1
ATOM 1464 C CA . LEU A 1 83 ? -4.243 -0.819 -5.508 1.00 7.90 87 LEU A CA 1
ATOM 1465 C C . LEU A 1 83 ? -5.325 -0.678 -4.443 1.00 7.61 87 LEU A C 1
ATOM 1466 O O . LEU A 1 83 ? -6.467 -1.101 -4.654 1.00 8.72 87 LEU A O 1
ATOM 1482 N N . LYS A 1 84 ? -5.008 -0.038 -3.311 1.00 8.17 88 LYS A N 1
ATOM 1483 C CA . LYS A 1 84 ? -6.028 0.139 -2.289 1.00 8.68 88 LYS A CA 1
ATOM 1484 C C . LYS A 1 84 ? -7.210 0.937 -2.835 1.00 8.48 88 LYS A C 1
ATOM 1485 O O . LYS A 1 84 ? -8.355 0.621 -2.539 1.00 9.53 88 LYS A O 1
ATOM 1504 N N . LYS A 1 85 ? -6.951 1.978 -3.627 1.00 9.31 89 LYS A N 1
ATOM 1505 C CA . LYS A 1 85 ? -8.043 2.791 -4.176 1.00 10.61 89 LYS A CA 1
ATOM 1506 C C . LYS A 1 85 ? -8.944 1.967 -5.090 1.00 9.34 89 LYS A C 1
ATOM 1507 O O . LYS A 1 85 ? -10.163 2.160 -5.119 1.00 9.32 89 LYS A O 1
ATOM 1526 N N . PHE A 1 86 ? -8.328 1.075 -5.870 1.00 8.98 90 PHE A N 1
ATOM 1527 C CA . PHE A 1 86 ? -9.079 0.123 -6.685 1.00 9.06 90 PHE A CA 1
ATOM 1528 C C . PHE A 1 86 ? -9.952 -0.774 -5.803 1.00 8.13 90 PHE A C 1
ATOM 1529 O O . PHE A 1 86 ? -11.127 -1.018 -6.087 1.00 8.63 90 PHE A O 1
ATOM 1546 N N . LEU A 1 87 ? -9.354 -1.333 -4.753 1.00 7.07 91 LEU A N 1
ATOM 1547 C CA . LEU A 1 87 ? -10.089 -2.203 -3.842 1.00 7.33 91 LEU A CA 1
ATOM 1548 C C . LEU A 1 87 ? -11.254 -1.467 -3.176 1.00 7.01 91 LEU A C 1
ATOM 1549 O O . LEU A 1 87 ? -12.335 -2.037 -2.970 1.00 8.31 91 LEU A O 1
ATOM 1565 N N . GLU A 1 88 ? -11.020 -0.215 -2.774 1.00 7.78 92 GLU A N 1
ATOM 1566 C CA . GLU A 1 88 ? -12.086 0.606 -2.196 1.00 7.70 92 GLU A CA 1
ATOM 1567 C C . GLU A 1 88 ? -13.258 0.743 -3.143 1.00 8.43 92 GLU A C 1
ATOM 1568 O O . GLU A 1 88 ? -14.424 0.610 -2.748 1.00 8.82 92 GLU A O 1
ATOM 1580 N N . GLU A 1 89 ? -12.974 1.014 -4.403 1.00 7.71 93 GLU A N 1
ATOM 1581 C CA . GLU A 1 89 ? -14.066 1.206 -5.379 1.00 8.38 93 GLU A CA 1
ATOM 1582 C C . GLU A 1 89 ? -14.890 -0.076 -5.482 1.00 8.48 93 GLU A C 1
ATOM 1583 O O . GLU A 1 89 ? -16.122 -0.004 -5.529 1.00 9.58 93 GLU A O 1
ATOM 1595 N N . HIS A 1 90 ? -14.249 -1.241 -5.458 1.00 7.36 94 HIS A N 1
ATOM 1596 C CA . HIS A 1 90 ? -14.909 -2.513 -5.663 1.00 7.01 94 HIS A CA 1
ATOM 1597 C C . HIS A 1 90 ? -15.137 -3.281 -4.365 1.00 7.52 94 HIS A C 1
ATOM 1598 O O . HIS A 1 90 ? -15.334 -4.505 -4.410 1.00 8.18 94 HIS A O 1
ATOM 1612 N N . ALA A 1 91 ? -15.165 -2.589 -3.230 1.00 6.88 95 ALA A N 1
ATOM 1613 C CA . ALA A 1 91 ? -15.247 -3.287 -1.962 1.00 6.75 95 ALA A CA 1
ATOM 1614 C C . ALA A 1 91 ? -16.467 -4.187 -1.889 1.00 7.26 95 ALA A C 1
ATOM 1615 O O . ALA A 1 91 ? -16.370 -5.294 -1.351 1.00 8.00 95 ALA A O 1
ATOM 1622 N N . ASP A 1 92 ? -17.624 -3.728 -2.373 1.00 7.73 96 ASP A N 1
ATOM 1623 C CA . ASP A 1 92 ? -18.827 -4.540 -2.272 1.00 7.50 96 ASP A CA 1
ATOM 1624 C C . ASP A 1 92 ? -18.745 -5.795 -3.137 1.00 7.83 96 ASP A C 1
ATOM 1625 O O . ASP A 1 92 ? -19.326 -6.825 -2.778 1.00 9.13 96 ASP A O 1
ATOM 1634 N N . LEU A 1 93 ? -18.016 -5.754 -4.249 1.00 7.69 97 LEU A N 1
ATOM 1635 C CA . LEU A 1 93 ? -17.793 -6.950 -5.056 1.00 7.90 97 LEU A CA 1
ATOM 1636 C C . LEU A 1 93 ? -16.888 -7.952 -4.360 1.00 7.86 97 LEU A C 1
ATOM 1637 O O . LEU A 1 93 ? -17.010 -9.158 -4.602 1.00 8.60 97 LEU A O 1
ATOM 1653 N N . LEU A 1 94 ? -15.980 -7.467 -3.504 1.00 7.87 98 LEU A N 1
ATOM 1654 C CA . LEU A 1 94 ? -14.934 -8.294 -2.931 1.00 7.74 98 LEU A CA 1
ATOM 1655 C C . LEU A 1 94 ? -15.148 -8.671 -1.473 1.00 7.94 98 LEU A C 1
ATOM 1656 O O . LEU A 1 94 ? -14.378 -9.484 -0.955 1.00 8.97 98 LEU A O 1
ATOM 1672 N N . LYS A 1 95 ? -16.152 -8.127 -0.797 1.00 7.77 99 LYS A N 1
ATOM 1673 C CA . LYS A 1 95 ? -16.267 -8.251 0.655 1.00 8.16 99 LYS A CA 1
ATOM 1674 C C . LYS A 1 95 ? -16.569 -9.656 1.144 1.00 8.71 99 LYS A C 1
ATOM 1675 O O . LYS A 1 95 ? -16.369 -9.926 2.332 1.00 10.94 99 LYS A O 1
ATOM 1694 N N . GLU A 1 96 ? -17.074 -10.535 0.300 1.00 8.03 100 GLU A N 1
ATOM 1695 C CA . GLU A 1 96 ? -17.298 -11.912 0.716 1.00 8.84 100 GLU A CA 1
ATOM 1696 C C . GLU A 1 96 ? -16.075 -12.791 0.491 1.00 9.39 100 GLU A C 1
ATOM 1697 O O . GLU A 1 96 ? -16.109 -13.977 0.804 1.00 10.75 100 GLU A O 1
ATOM 1709 N N . GLY A 1 97 ? -14.994 -12.234 -0.031 1.00 9.42 101 GLY A N 1
ATOM 1710 C CA . GLY A 1 97 ? -13.780 -13.005 -0.204 1.00 9.42 101 GLY A CA 1
ATOM 1711 C C . GLY A 1 97 ? -13.253 -13.514 1.121 1.00 10.03 101 GLY A C 1
ATOM 1712 O O . GLY A 1 97 ? -13.358 -12.860 2.156 1.00 12.66 101 GLY A O 1
ATOM 1716 N N . GLU A 1 98 ? -12.643 -14.682 1.071 1.00 10.40 102 GLU A N 1
ATOM 1717 C CA . GLU A 1 98 ? -12.068 -15.334 2.254 1.00 11.96 102 GLU A CA 1
ATOM 1718 C C . GLU A 1 98 ? -10.602 -15.606 2.042 1.00 11.92 102 GLU A C 1
ATOM 1719 O O . GLU A 1 98 ? -10.168 -15.648 0.889 1.00 13.33 102 GLU A O 1
ATOM 1732 N N . PRO B 1 2 ? -30.990 14.322 -26.065 1.00 32.20 6 PRO B N 1
ATOM 1733 C CA . PRO B 1 2 ? -30.180 15.478 -25.665 1.00 30.03 6 PRO B CA 1
ATOM 1734 C C . PRO B 1 2 ? -28.712 15.113 -25.468 1.00 26.96 6 PRO B C 1
ATOM 1735 O O . PRO B 1 2 ? -28.373 13.991 -25.088 1.00 27.60 6 PRO B O 1
ATOM 1746 N N . SER B 1 3 ? -27.842 16.092 -25.729 1.00 23.66 7 SER B N 1
ATOM 1747 C CA . SER B 1 3 ? -26.387 15.937 -25.563 1.00 20.40 7 SER B CA 1
ATOM 1748 C C . SER B 1 3 ? -26.046 16.072 -24.082 1.00 17.46 7 SER B C 1
ATOM 1749 O O . SER B 1 3 ? -26.430 17.077 -23.483 1.00 18.36 7 SER B O 1
ATOM 1757 N N . PRO B 1 4 ? -25.365 15.086 -23.448 1.00 14.51 8 PRO B N 1
ATOM 1758 C CA . PRO B 1 4 ? -25.097 15.197 -22.006 1.00 12.71 8 PRO B CA 1
ATOM 1759 C C . PRO B 1 4 ? -24.277 16.430 -21.688 1.00 11.98 8 PRO B C 1
ATOM 1760 O O . PRO B 1 4 ? -23.309 16.752 -22.379 1.00 13.06 8 PRO B O 1
ATOM 1771 N N . GLU B 1 5 ? -24.663 17.122 -20.624 1.00 11.81 9 GLU B N 1
ATOM 1772 C CA . GLU B 1 5 ? -24.026 18.367 -20.243 1.00 12.34 9 GLU B CA 1
ATOM 1773 C C . GLU B 1 5 ? -23.260 18.269 -18.932 1.00 10.77 9 GLU B C 1
ATOM 1774 O O . GLU B 1 5 ? -23.653 17.562 -18.004 1.00 9.55 9 GLU B O 1
ATOM 1786 N N . ILE B 1 6 ? -22.185 19.052 -18.851 1.00 11.69 10 ILE B N 1
ATOM 1787 C CA . ILE B 1 6 ? -21.498 19.238 -17.576 1.00 12.12 10 ILE B CA 1
ATOM 1788 C C . ILE B 1 6 ? -22.486 19.803 -16.584 1.00 10.62 10 ILE B C 1
ATOM 1789 O O . ILE B 1 6 ? -23.209 20.758 -16.868 1.00 11.35 10 ILE B O 1
ATOM 1805 N N . GLY B 1 7 ? -22.533 19.211 -15.403 1.00 9.57 11 GLY B N 1
ATOM 1806 C CA . GLY B 1 7 ? -23.458 19.628 -14.384 1.00 8.84 11 GLY B CA 1
ATOM 1807 C C . GLY B 1 7 ? -24.816 18.954 -14.449 1.00 8.99 11 GLY B C 1
ATOM 1808 O O . GLY B 1 7 ? -25.665 19.203 -13.578 1.00 9.45 11 GLY B O 1
ATOM 1812 N N . GLN B 1 8 ? -25.055 18.122 -15.443 1.00 8.60 12 GLN B N 1
ATOM 1813 C CA . GLN B 1 8 ? -26.351 17.471 -15.574 1.00 8.46 12 GLN B CA 1
ATOM 1814 C C . GLN B 1 8 ? -26.462 16.278 -14.645 1.00 8.18 12 GLN B C 1
ATOM 1815 O O . GLN B 1 8 ? -25.507 15.523 -14.444 1.00 8.51 12 GLN B O 1
ATOM 1829 N N . ILE B 1 9 ? -27.631 16.119 -14.073 1.00 7.83 13 ILE B N 1
ATOM 1830 C CA . ILE B 1 9 ? -27.939 14.968 -13.243 1.00 8.02 13 ILE B CA 1
ATOM 1831 C C . ILE B 1 9 ? -28.239 13.757 -14.105 1.00 7.65 13 ILE B C 1
ATOM 1832 O O . ILE B 1 9 ? -28.913 13.847 -15.134 1.00 7.81 13 ILE B O 1
ATOM 1848 N N . VAL B 1 10 ? -27.790 12.604 -13.645 1.00 7.01 14 VAL B N 1
ATOM 1849 C CA . VAL B 1 10 ? -28.102 11.310 -14.245 1.00 7.33 14 VAL B CA 1
ATOM 1850 C C . VAL B 1 10 ? -28.601 10.374 -13.153 1.00 6.96 14 VAL B C 1
ATOM 1851 O O . VAL B 1 10 ? -28.195 10.459 -11.993 1.00 7.88 14 VAL B O 1
ATOM 1864 N N . LYS B 1 11 ? -29.455 9.429 -13.552 1.00 6.77 15 LYS B N 1
ATOM 1865 C CA . LYS B 1 11 ? -29.685 8.224 -12.770 1.00 7.52 15 LYS B CA 1
ATOM 1866 C C . LYS B 1 11 ? -28.813 7.131 -13.362 1.00 7.29 15 LYS B C 1
ATOM 1867 O O . LYS B 1 11 ? -28.803 6.926 -14.573 1.00 8.47 15 LYS B O 1
ATOM 1886 N N . ILE B 1 12 ? -28.098 6.425 -12.516 1.00 7.61 16 ILE B N 1
ATOM 1887 C CA . ILE B 1 12 ? -27.296 5.307 -12.973 1.00 8.06 16 ILE B CA 1
ATOM 1888 C C . ILE B 1 12 ? -28.212 4.119 -13.257 1.00 8.98 16 ILE B C 1
ATOM 1889 O O . ILE B 1 12 ? -28.943 3.653 -12.382 1.00 10.11 16 ILE B O 1
ATOM 1905 N N . VAL B 1 13 ? -28.223 3.675 -14.511 1.00 10.11 17 VAL B N 1
ATOM 1906 C CA . VAL B 1 13 ? -29.067 2.563 -14.924 1.00 11.15 17 VAL B CA 1
ATOM 1907 C C . VAL B 1 13 ? -28.383 1.234 -14.685 1.00 12.25 17 VAL B C 1
ATOM 1908 O O . VAL B 1 13 ? -29.012 0.266 -14.256 1.00 14.51 17 VAL B O 1
ATOM 1921 N N . LYS B 1 14 ? -27.085 1.168 -14.959 1.00 10.99 18 LYS B N 1
ATOM 1922 C CA . LYS B 1 14 ? -26.301 -0.041 -14.784 1.00 12.13 18 LYS B CA 1
ATOM 1923 C C . LYS B 1 14 ? -24.973 0.377 -14.184 1.00 11.30 18 LYS B C 1
ATOM 1924 O O . LYS B 1 14 ? -24.318 1.293 -14.700 1.00 11.66 18 LYS B O 1
ATOM 1943 N N . GLY B 1 15 ? -24.581 -0.281 -13.113 1.00 11.34 19 GLY B N 1
ATOM 1944 C CA . GLY B 1 15 ? -23.336 0.065 -12.458 1.00 10.75 19 GLY B CA 1
ATOM 1945 C C . GLY B 1 15 ? -23.383 -0.250 -10.974 1.00 9.09 19 GLY B C 1
ATOM 1946 O O . GLY B 1 15 ? -24.412 -0.604 -10.413 1.00 11.23 19 GLY B O 1
ATOM 1950 N N . ARG B 1 16 ? -22.231 -0.030 -10.339 1.00 9.73 20 ARG B N 1
ATOM 1951 C CA . ARG B 1 16 ? -22.097 -0.220 -8.902 1.00 9.35 20 ARG B CA 1
ATOM 1952 C C . ARG B 1 16 ? -23.184 0.493 -8.124 1.00 9.29 20 ARG B C 1
ATOM 1953 O O . ARG B 1 16 ? -23.787 -0.083 -7.215 1.00 10.21 20 ARG B O 1
ATOM 1974 N N . ASP B 1 17 ? -23.444 1.753 -8.482 1.00 9.55 21 ASP B N 1
ATOM 1975 C CA . ASP B 1 17 ? -24.381 2.604 -7.756 1.00 10.44 21 ASP B CA 1
ATOM 1976 C C . ASP B 1 17 ? -25.712 2.707 -8.480 1.00 10.50 21 ASP B C 1
ATOM 1977 O O . ASP B 1 17 ? -26.316 3.769 -8.542 1.00 10.01 21 ASP B O 1
ATOM 1986 N N A ARG B 1 18 ? -26.194 1.588 -9.008 0.45 11.81 22 ARG B N 1
ATOM 1987 N N B ARG B 1 18 ? -26.181 1.579 -9.001 0.55 12.02 22 ARG B N 1
ATOM 1988 C CA A ARG B 1 18 ? -27.454 1.559 -9.728 0.45 11.90 22 ARG B CA 1
ATOM 1989 C CA B ARG B 1 18 ? -27.431 1.507 -9.733 0.55 11.83 22 ARG B CA 1
ATOM 1990 C C A ARG B 1 18 ? -28.563 2.273 -8.955 0.45 11.17 22 ARG B C 1
ATOM 1991 C C B ARG B 1 18 ? -28.567 2.211 -8.999 0.55 11.48 22 ARG B C 1
ATOM 1992 O O A ARG B 1 18 ? -28.717 2.106 -7.742 0.45 12.40 22 ARG B O 1
ATOM 1993 O O B ARG B 1 18 ? -28.844 1.939 -7.822 0.55 12.20 22 ARG B O 1
ATOM 2034 N N A ASP B 1 19 ? -29.358 3.027 -9.702 0.45 9.80 23 ASP B N 1
ATOM 2035 N N B ASP B 1 19 ? -29.257 3.072 -9.729 0.55 10.89 23 ASP B N 1
ATOM 2036 C CA A ASP B 1 19 ? -30.535 3.777 -9.255 0.45 9.33 23 ASP B CA 1
ATOM 2037 C CA B ASP B 1 19 ? -30.471 3.773 -9.324 0.55 11.51 23 ASP B CA 1
ATOM 2038 C C A ASP B 1 19 ? -30.220 5.019 -8.424 0.45 8.66 23 ASP B C 1
ATOM 2039 C C B ASP B 1 19 ? -30.210 4.935 -8.369 0.55 10.28 23 ASP B C 1
ATOM 2040 O O A ASP B 1 19 ? -31.139 5.792 -8.141 0.45 9.56 23 ASP B O 1
ATOM 2041 O O B ASP B 1 19 ? -31.174 5.563 -7.911 0.55 12.51 23 ASP B O 1
ATOM 2058 N N . GLN B 1 20 ? -28.944 5.263 -8.087 1.00 8.67 24 GLN B N 1
ATOM 2059 C CA . GLN B 1 20 ? -28.586 6.518 -7.457 1.00 8.65 24 GLN B CA 1
ATOM 2060 C C . GLN B 1 20 ? -28.363 7.589 -8.524 1.00 7.55 24 GLN B C 1
ATOM 2061 O O . GLN B 1 20 ? -28.086 7.300 -9.712 1.00 8.54 24 GLN B O 1
ATOM 2075 N N . PHE B 1 21 ? -28.497 8.844 -8.084 1.00 8.21 25 PHE B N 1
ATOM 2076 C CA . PHE B 1 21 ? -28.226 9.985 -8.925 1.00 7.76 25 PHE B CA 1
ATOM 2077 C C . PHE B 1 21 ? -26.784 10.425 -8.781 1.00 7.58 25 PHE B C 1
ATOM 2078 O O . PHE B 1 21 ? -26.176 10.356 -7.711 1.00 8.63 25 PHE B O 1
ATOM 2095 N N . SER B 1 22 ? -26.240 10.865 -9.886 1.00 6.95 26 SER B N 1
ATOM 2096 C CA . SER B 1 22 ? -24.889 11.375 -9.940 1.00 6.53 26 SER B CA 1
ATOM 2097 C C . SER B 1 22 ? -24.846 12.599 -10.856 1.00 6.62 26 SER B C 1
ATOM 2098 O O . SER B 1 22 ? -25.859 13.008 -11.426 1.00 7.73 26 SER B O 1
ATOM 2106 N N . VAL B 1 23 ? -23.672 13.192 -10.980 1.00 6.29 27 VAL B N 1
ATOM 2107 C CA . VAL B 1 23 ? -23.465 14.396 -11.777 1.00 6.87 27 VAL B CA 1
ATOM 2108 C C . VAL B 1 23 ? -22.450 14.111 -12.874 1.00 7.26 27 VAL B C 1
ATOM 21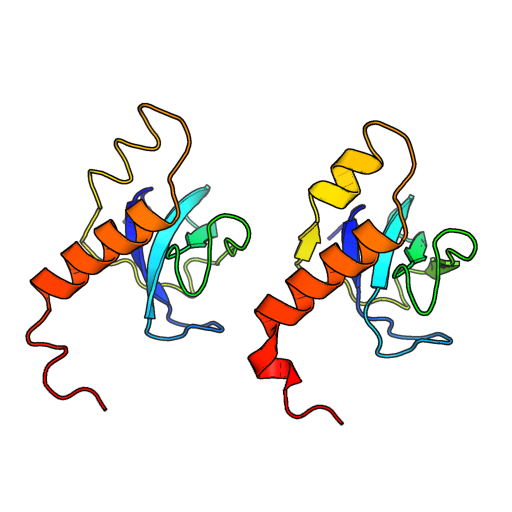09 O O . VAL B 1 23 ? -21.388 13.541 -12.612 1.00 7.72 27 VAL B O 1
ATOM 2122 N N . ILE B 1 24 ? -22.727 14.589 -14.087 1.00 7.41 28 ILE B N 1
ATOM 2123 C CA . ILE B 1 24 ? -21.736 14.539 -15.162 1.00 7.56 28 ILE B CA 1
ATOM 2124 C C . ILE B 1 24 ? -20.709 15.646 -14.922 1.00 9.14 28 ILE B C 1
ATOM 2125 O O . ILE B 1 24 ? -21.060 16.829 -14.872 1.00 9.38 28 ILE B O 1
ATOM 2141 N N . ILE B 1 25 ? -19.436 15.271 -14.780 1.00 8.98 29 ILE B N 1
ATOM 2142 C CA . ILE B 1 25 ? -18.373 16.248 -14.545 1.00 8.90 29 ILE B CA 1
ATOM 2143 C C . ILE B 1 25 ? -17.388 16.379 -15.695 1.00 10.54 29 ILE B C 1
ATOM 2144 O O . ILE B 1 25 ? -16.537 17.278 -15.650 1.00 12.43 29 ILE B O 1
ATOM 2160 N N . LYS B 1 26 ? -17.432 15.500 -16.681 1.00 10.63 30 LYS B N 1
ATOM 2161 C CA . LYS B 1 26 ? -16.567 15.604 -17.840 1.00 12.32 30 LYS B CA 1
ATOM 2162 C C . LYS B 1 26 ? -17.226 14.840 -18.975 1.00 12.46 30 LYS B C 1
ATOM 2163 O O . LYS B 1 26 ? -17.841 13.793 -18.764 1.00 11.90 30 LYS B O 1
ATOM 2182 N N . ARG B 1 27 ? -17.137 15.413 -20.172 1.00 14.51 31 ARG B N 1
ATOM 2183 C CA . ARG B 1 27 ? -17.609 14.769 -21.392 1.00 17.75 31 ARG B CA 1
ATOM 2184 C C . ARG B 1 27 ? -16.418 14.316 -22.210 1.00 20.16 31 ARG B C 1
ATOM 2185 O O . ARG B 1 27 ? -15.534 15.120 -22.519 1.00 23.25 31 ARG B O 1
ATOM 2206 N N . VAL B 1 28 ? -16.404 13.051 -22.592 1.00 21.27 32 VAL B N 1
ATOM 2207 C CA . VAL B 1 28 ? -15.509 12.663 -23.672 1.00 22.20 32 VAL B CA 1
ATOM 2208 C C . VAL B 1 28 ? -16.159 12.979 -25.009 1.00 22.22 32 VAL B C 1
ATOM 2209 O O . VAL B 1 28 ? -15.554 13.610 -25.884 1.00 24.02 32 VAL B O 1
ATOM 2222 N N . ASP B 1 29 ? -17.414 12.576 -25.170 1.00 20.80 33 ASP B N 1
ATOM 2223 C CA . ASP B 1 29 ? -18.258 12.891 -26.317 1.00 19.63 33 ASP B CA 1
ATOM 2224 C C . ASP B 1 29 ? -19.700 12.649 -25.868 1.00 17.19 33 ASP B C 1
ATOM 2225 O O . ASP B 1 29 ? -19.969 12.608 -24.662 1.00 16.87 33 ASP B O 1
ATOM 2234 N N . ASP B 1 30 ? -20.634 12.485 -26.800 1.00 15.34 34 ASP B N 1
ATOM 2235 C CA . ASP B 1 30 ? -22.001 12.247 -26.364 1.00 14.91 34 ASP B CA 1
ATOM 2236 C C . ASP B 1 30 ? -22.216 10.821 -25.895 1.00 15.18 34 ASP B C 1
ATOM 2237 O O . ASP B 1 30 ? -23.297 10.525 -25.375 1.00 17.38 34 ASP B O 1
ATOM 2246 N N . ARG B 1 31 ? -21.221 9.946 -26.085 1.00 15.54 35 ARG B N 1
ATOM 2247 C CA . ARG B 1 31 ? -21.330 8.542 -25.731 1.00 16.29 35 ARG B CA 1
ATOM 2248 C C . ARG B 1 31 ? -20.690 8.198 -24.401 1.00 16.27 35 ARG B C 1
ATOM 2249 O O . ARG B 1 31 ? -21.165 7.282 -23.725 1.00 17.98 35 ARG B O 1
ATOM 2268 N N . PHE B 1 32 ? -19.631 8.897 -24.023 1.00 14.65 36 PHE B N 1
ATOM 2269 C CA . PHE B 1 32 ? -18.881 8.591 -22.820 1.00 15.29 36 PHE B CA 1
ATOM 2270 C C . PHE B 1 32 ? -18.768 9.844 -21.983 1.00 14.64 36 PHE B C 1
ATOM 2271 O O . PHE B 1 32 ? -18.365 10.894 -22.482 1.00 15.80 36 PHE B O 1
ATOM 2288 N N . VAL B 1 33 ? -19.072 9.711 -20.694 1.00 12.59 37 VAL B N 1
ATOM 2289 C CA . VAL B 1 33 ? -18.948 10.805 -19.746 1.00 11.39 37 VAL B CA 1
ATOM 2290 C C . VAL B 1 33 ? -18.316 10.259 -18.472 1.00 11.37 37 VAL B C 1
ATOM 2291 O O . VAL B 1 33 ? -18.262 9.046 -18.245 1.00 13.67 37 VAL B O 1
ATOM 2304 N N . TYR B 1 34 ? -17.832 11.172 -17.644 1.00 10.15 38 TYR B N 1
ATOM 2305 C CA . TYR B 1 34 ? -17.372 10.829 -16.306 1.00 10.06 38 TYR B CA 1
ATOM 2306 C C . TYR B 1 34 ? -18.373 11.351 -15.293 1.00 8.48 38 TYR B C 1
ATOM 2307 O O . TYR B 1 34 ? -18.801 12.507 -15.374 1.00 9.52 38 TYR B O 1
ATOM 2325 N N . ILE B 1 35 ? -18.707 10.528 -14.313 1.00 8.24 39 ILE B N 1
ATOM 2326 C CA . ILE B 1 35 ? -19.656 10.894 -13.268 1.00 7.41 39 ILE B CA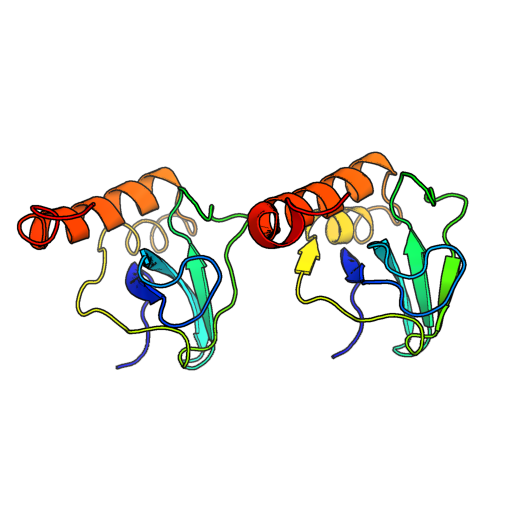 1
ATOM 2327 C C . ILE B 1 35 ? -18.990 10.861 -11.910 1.00 7.78 39 ILE B C 1
ATOM 2328 O O . ILE B 1 35 ? -18.070 10.083 -11.638 1.00 8.01 39 ILE B O 1
ATOM 2344 N N . ALA B 1 36 ? -19.501 11.725 -11.032 1.00 7.27 40 ALA B N 1
ATOM 2345 C CA . ALA B 1 36 ? -19.134 11.711 -9.611 1.00 6.74 40 ALA B CA 1
ATOM 2346 C C . ALA B 1 36 ? -20.250 12.404 -8.830 1.00 6.89 40 ALA B C 1
ATOM 2347 O O . ALA B 1 36 ? -20.967 13.250 -9.367 1.00 7.58 40 ALA B O 1
ATOM 2354 N N A ASP B 1 37 ? -20.389 12.023 -7.560 0.42 6.87 41 ASP B N 1
ATOM 2355 N N B ASP B 1 37 ? -20.380 12.035 -7.562 0.58 6.65 41 ASP B N 1
ATOM 2356 C CA A ASP B 1 37 ? -21.411 12.573 -6.690 0.42 7.28 41 ASP B CA 1
ATOM 2357 C CA B ASP B 1 37 ? -21.399 12.591 -6.703 0.58 6.92 41 ASP B CA 1
ATOM 2358 C C A ASP B 1 37 ? -20.838 13.229 -5.437 0.42 7.27 41 ASP B C 1
ATOM 2359 C C B ASP B 1 37 ? -20.826 13.285 -5.471 0.58 6.95 41 ASP B C 1
ATOM 2360 O O A ASP B 1 37 ? -21.605 13.731 -4.614 0.42 7.30 41 ASP B O 1
ATOM 2361 O O B ASP B 1 37 ? -21.582 13.891 -4.711 0.58 7.27 41 ASP B O 1
ATOM 2378 N N . GLY B 1 38 ? -19.516 13.216 -5.251 1.00 7.61 42 GLY B N 1
ATOM 2379 C CA . GLY B 1 38 ? -18.877 13.851 -4.106 1.00 8.13 42 GLY B CA 1
ATOM 2380 C C . GLY B 1 38 ? -18.991 13.101 -2.804 1.00 9.39 42 GLY B C 1
ATOM 2381 O O . GLY B 1 38 ? -18.532 13.614 -1.793 1.00 10.37 42 GLY B O 1
ATOM 2385 N N A ASP B 1 39 ? -19.606 11.908 -2.799 0.48 10.62 43 ASP B N 1
ATOM 2386 N N B ASP B 1 39 ? -19.533 11.897 -2.805 0.52 10.05 43 ASP B N 1
ATOM 2387 C CA A ASP B 1 39 ? -20.034 11.173 -1.602 0.48 12.68 43 ASP B CA 1
ATOM 2388 C CA B ASP B 1 39 ? -19.507 11.085 -1.604 0.52 11.05 43 ASP B CA 1
ATOM 2389 C C A ASP B 1 39 ? -19.579 9.713 -1.728 0.48 12.74 43 ASP B C 1
ATOM 2390 C C B ASP B 1 39 ? -19.312 9.623 -1.946 0.52 10.72 43 ASP B C 1
ATOM 2391 O O A ASP B 1 39 ? -18.553 9.329 -1.189 0.48 14.91 43 ASP B O 1
ATOM 2392 O O B ASP B 1 39 ? -18.176 9.149 -1.808 0.52 12.19 43 ASP B O 1
ATOM 2409 N N . LYS B 1 40 ? -20.348 8.913 -2.452 1.00 9.93 44 LYS B N 1
ATOM 2410 C CA . LYS B 1 40 ? -20.044 7.534 -2.824 1.00 9.02 44 LYS B CA 1
ATOM 2411 C C . LYS B 1 40 ? -18.978 7.472 -3.886 1.00 8.57 44 LYS B C 1
ATOM 2412 O O . LYS B 1 40 ? -18.240 6.480 -3.965 1.00 9.93 44 LYS B O 1
ATOM 2431 N N . ARG B 1 41 ? -18.892 8.510 -4.719 1.00 7.80 45 ARG B N 1
ATOM 2432 C CA . ARG B 1 41 ? -17.886 8.551 -5.758 1.00 8.47 45 ARG B CA 1
ATOM 2433 C C . ARG B 1 41 ? -17.342 9.973 -5.819 1.00 8.39 45 ARG B C 1
ATOM 2434 O O . ARG B 1 41 ? -17.970 10.876 -6.383 1.00 8.58 45 ARG B O 1
ATOM 2455 N N A LYS B 1 42 ? -16.179 10.165 -5.219 0.51 7.89 46 LYS B N 1
ATOM 2456 N N B LYS B 1 42 ? -16.208 10.178 -5.164 0.49 8.00 46 LYS B N 1
ATOM 2457 C CA A LYS B 1 42 ? -15.542 11.460 -5.223 0.51 8.01 46 LYS B CA 1
ATOM 2458 C CA B LYS B 1 42 ? -15.573 11.475 -5.162 0.49 8.44 46 LYS B CA 1
ATOM 2459 C C A LYS B 1 42 ? -14.887 11.736 -6.580 0.51 7.66 46 LYS B C 1
ATOM 2460 C C B LYS B 1 42 ? -14.926 11.750 -6.523 0.49 7.97 46 LYS B C 1
ATOM 2461 O O A LYS B 1 42 ? -14.681 10.833 -7.403 0.51 9.03 46 LYS B O 1
ATOM 2462 O O B LYS B 1 42 ? -14.746 10.853 -7.358 0.49 9.47 46 LYS B O 1
ATOM 2499 N N A VAL B 1 43 ? -14.557 13.016 -6.796 0.51 9.09 47 VAL B N 1
ATOM 2500 N N B VAL B 1 43 ? -14.568 13.021 -6.734 0.49 9.15 47 VAL B N 1
ATOM 2501 C CA A VAL B 1 43 ? -14.019 13.431 -8.084 0.51 10.39 47 VAL B CA 1
ATOM 2502 C CA B VAL B 1 43 ? -14.019 13.430 -8.019 0.49 9.84 47 VAL B CA 1
ATOM 2503 C C A VAL B 1 43 ? -12.783 12.608 -8.467 0.51 10.54 47 VAL B C 1
ATOM 2504 C C B VAL B 1 43 ? -12.842 12.545 -8.428 0.49 10.34 47 VAL B C 1
ATOM 2505 O O A VAL B 1 43 ? -12.600 12.269 -9.647 0.51 11.80 47 VAL B O 1
ATOM 2506 O O B VAL B 1 43 ? -12.756 12.110 -9.584 0.49 11.93 47 VAL B O 1
ATOM 2531 N N . ASP B 1 44 ? -11.915 12.276 -7.497 1.00 10.55 48 ASP B N 1
ATOM 2532 C CA . ASP B 1 44 ? -10.730 11.479 -7.823 1.00 11.84 48 ASP B CA 1
ATOM 2533 C C . ASP B 1 44 ? -11.047 10.036 -8.178 1.00 11.64 48 ASP B C 1
ATOM 2534 O O . ASP B 1 44 ? -10.162 9.327 -8.683 1.00 14.09 48 ASP B O 1
ATOM 2543 N N . ARG B 1 45 ? -12.281 9.606 -7.937 1.00 10.32 49 ARG B N 1
ATOM 2544 C CA . ARG B 1 45 ? -12.742 8.270 -8.244 1.00 10.23 49 ARG B CA 1
ATOM 2545 C C . ARG B 1 45 ? -13.759 8.283 -9.385 1.00 9.23 49 ARG B C 1
ATOM 2546 O O . ARG B 1 45 ? -14.467 7.293 -9.599 1.00 10.42 49 ARG B O 1
ATOM 2567 N N . ALA B 1 46 ? -13.838 9.400 -10.117 1.00 10.53 50 ALA B N 1
ATOM 2568 C CA . ALA B 1 46 ? -14.860 9.564 -11.140 1.00 10.53 50 ALA B CA 1
ATOM 2569 C C . ALA B 1 46 ? -14.788 8.405 -12.118 1.00 10.39 50 ALA B C 1
ATOM 2570 O O . ALA B 1 46 ? -13.710 7.905 -12.447 1.00 12.26 50 ALA B O 1
ATOM 2577 N N . LYS B 1 47 ? -15.950 7.993 -12.597 1.00 10.24 51 LYS B N 1
ATOM 2578 C CA A LYS B 1 47 ? -16.087 6.780 -13.391 0.85 10.50 51 LYS B CA 1
ATOM 2579 C CA B LYS B 1 47 ? -16.087 6.789 -13.391 0.15 10.58 51 LYS B CA 1
ATOM 2580 C C . LYS B 1 47 ? -16.502 7.142 -14.811 1.00 10.25 51 LYS B C 1
ATOM 2581 O O . LYS B 1 47 ? -17.487 7.873 -15.014 1.00 9.54 51 LYS B O 1
ATOM 2618 N N A ARG B 1 48 ? -15.773 6.599 -15.778 0.52 10.69 52 ARG B N 1
ATOM 2619 N N B ARG B 1 48 ? -15.768 6.604 -15.777 0.48 10.73 52 ARG B N 1
ATOM 2620 C CA A ARG B 1 48 ? -16.164 6.735 -17.170 0.52 11.75 52 ARG B CA 1
ATOM 2621 C CA B ARG B 1 48 ? -16.168 6.737 -17.167 0.48 11.69 52 ARG B CA 1
ATOM 2622 C C A ARG B 1 48 ? -17.323 5.789 -17.437 0.52 11.53 52 ARG B C 1
ATOM 2623 C C B ARG B 1 48 ? -17.331 5.792 -17.419 0.48 11.50 52 ARG B C 1
ATOM 2624 O O A ARG B 1 48 ? -17.214 4.578 -17.210 0.52 13.74 52 ARG B O 1
ATOM 2625 O O B ARG B 1 48 ? -17.236 4.588 -17.154 0.48 13.61 52 ARG B O 1
ATOM 2666 N N . LYS B 1 49 ? -18.432 6.351 -17.909 1.00 10.79 53 LYS B N 1
ATOM 2667 C CA . LYS B 1 49 ? -19.644 5.609 -18.177 1.00 11.70 53 LYS B CA 1
ATOM 2668 C C . LYS B 1 49 ? -20.047 5.780 -19.628 1.00 11.65 53 LYS B C 1
ATOM 2669 O O . LYS B 1 49 ? -20.003 6.889 -20.165 1.00 12.13 53 LYS B O 1
ATOM 2688 N N . ASN B 1 50 ? -20.504 4.700 -20.228 1.00 13.04 54 ASN B N 1
ATOM 2689 C CA . ASN B 1 50 ? -21.215 4.788 -21.491 1.00 13.19 54 ASN B CA 1
ATOM 2690 C C . ASN B 1 50 ? -22.631 5.294 -21.203 1.00 12.06 54 ASN B C 1
ATOM 2691 O O . ASN B 1 50 ? -23.262 4.883 -20.221 1.00 12.67 54 ASN B O 1
ATOM 2702 N N . MET B 1 51 ? -23.122 6.201 -22.055 1.00 13.41 55 MET B N 1
ATOM 2703 C CA . MET B 1 51 ? -24.466 6.737 -21.867 1.00 13.06 55 MET B CA 1
ATOM 2704 C C . MET B 1 51 ? -25.548 5.680 -21.914 1.00 12.59 55 MET B C 1
ATOM 2705 O O . MET B 1 51 ? -26.633 5.919 -21.366 1.00 13.21 55 MET B O 1
ATOM 2719 N N . ASN B 1 52 ? -25.276 4.504 -22.496 1.00 12.05 56 ASN B N 1
ATOM 2720 C CA . ASN B 1 52 ? -26.233 3.417 -22.408 1.00 13.19 56 ASN B CA 1
ATOM 2721 C C . ASN B 1 52 ? -26.557 3.068 -20.960 1.00 12.22 56 ASN B C 1
ATOM 2722 O O . ASN B 1 52 ? -27.603 2.479 -20.683 1.00 14.34 56 ASN B O 1
ATOM 2733 N N . HIS B 1 53 ? -25.645 3.357 -20.044 1.00 11.62 57 HIS B N 1
ATOM 2734 C CA . HIS B 1 53 ? -25.753 2.965 -18.646 1.00 11.22 57 HIS B CA 1
ATOM 2735 C C . HIS B 1 53 ? -26.269 4.070 -17.749 1.00 10.85 57 HIS B C 1
ATOM 2736 O O . HIS B 1 53 ? -26.264 3.914 -16.520 1.00 10.95 57 HIS B O 1
ATOM 2750 N N . LEU B 1 54 ? -26.716 5.165 -18.335 1.00 10.50 58 LEU B N 1
ATOM 2751 C CA . LEU B 1 54 ? -27.171 6.344 -17.612 1.00 9.97 58 LEU B CA 1
ATOM 2752 C C . LEU B 1 54 ? -28.491 6.809 -18.177 1.00 10.85 58 LEU B C 1
ATOM 2753 O O . LEU B 1 54 ? -28.756 6.660 -19.373 1.00 13.36 58 LEU B O 1
ATOM 2769 N N . LYS B 1 55 ? -29.318 7.396 -17.332 1.00 9.79 59 LYS B N 1
ATOM 2770 C CA . LYS B 1 55 ? -30.525 8.099 -17.756 1.00 8.80 59 LYS B CA 1
ATOM 2771 C C . LYS B 1 55 ? -30.286 9.578 -17.521 1.00 8.56 59 LYS B C 1
ATOM 2772 O O . LYS B 1 55 ? -30.093 9.998 -16.379 1.00 8.04 59 LYS B O 1
ATOM 2791 N N A LEU B 1 56 ? -30.310 10.372 -18.590 0.65 8.95 60 LEU B N 1
ATOM 2792 N N B LEU B 1 56 ? -30.318 10.359 -18.599 0.35 9.32 60 LEU B N 1
ATOM 2793 C CA A LEU B 1 56 ? -30.186 11.814 -18.434 0.65 9.39 60 LEU B CA 1
ATOM 2794 C CA B LEU B 1 56 ? -30.157 11.801 -18.506 0.35 10.39 60 LEU B CA 1
ATOM 2795 C C A LEU B 1 56 ? -31.447 12.335 -17.768 0.65 9.90 60 LEU B C 1
ATOM 2796 C C B LEU B 1 56 ? -31.422 12.412 -17.924 0.35 10.29 60 LEU B C 1
ATOM 2797 O O A LEU B 1 56 ? -32.569 11.977 -18.149 0.65 11.82 60 LEU B O 1
ATOM 2798 O O B LEU B 1 56 ? -32.520 12.209 -18.450 0.35 11.54 60 LEU B O 1
ATOM 2829 N N A ILE B 1 57 ? -31.270 13.175 -16.772 0.65 9.45 61 ILE B N 1
ATOM 2830 N N B ILE B 1 57 ? -31.270 13.168 -16.853 0.35 9.88 61 ILE B N 1
ATOM 2831 C CA A ILE B 1 57 ? -32.356 13.841 -16.076 0.65 10.03 61 ILE B CA 1
ATOM 2832 C CA B ILE B 1 57 ? -32.378 13.812 -16.163 0.35 10.64 61 ILE B CA 1
ATOM 2833 C C A ILE B 1 57 ? -32.358 15.299 -16.538 0.65 11.30 61 ILE B C 1
ATOM 2834 C C B ILE B 1 57 ? -32.365 15.297 -16.513 0.35 11.84 61 ILE B C 1
ATOM 2835 O O A ILE B 1 57 ? -31.292 15.885 -16.797 0.65 10.95 61 ILE B O 1
ATOM 2836 O O B ILE B 1 57 ? -31.294 15.909 -16.648 0.35 11.85 61 ILE B O 1
ATOM 2867 N N . ASP B 1 58 ? -33.557 15.881 -16.667 1.00 13.48 62 ASP B N 1
ATOM 2868 C CA . ASP B 1 58 ? -33.711 17.280 -17.063 1.00 16.42 62 ASP B CA 1
ATOM 2869 C C . ASP B 1 58 ? -33.501 18.199 -15.861 1.00 16.07 62 ASP B C 1
ATOM 2870 O O . ASP B 1 58 ? -34.395 18.928 -15.424 1.00 18.76 62 ASP B O 1
ATOM 2879 N N . HIS B 1 59 ? -32.271 18.181 -15.367 1.00 12.97 63 HIS B N 1
ATOM 2880 C CA . HIS B 1 59 ? -31.834 19.079 -14.304 1.00 12.45 63 HIS B CA 1
ATOM 2881 C C . HIS B 1 59 ? -30.340 19.308 -14.500 1.00 11.08 63 HIS B C 1
ATOM 2882 O O . HIS B 1 59 ? -29.560 18.344 -14.535 1.00 10.08 63 HIS B O 1
ATOM 2896 N N . ILE B 1 60 ? -29.938 20.563 -14.619 1.00 11.44 64 ILE B N 1
ATOM 2897 C CA . ILE B 1 60 ? -28.538 20.940 -14.773 1.00 11.69 64 ILE B CA 1
ATOM 2898 C C . ILE B 1 60 ? -28.194 21.873 -13.636 1.00 11.49 64 ILE B C 1
ATOM 2899 O O . ILE B 1 60 ? -28.898 22.858 -13.416 1.00 13.50 64 ILE B O 1
ATOM 2915 N N . SER B 1 61 ? -27.119 21.573 -12.916 1.00 10.14 65 SER B N 1
ATOM 2916 C CA . SER B 1 61 ? -26.696 22.397 -11.790 1.00 10.27 65 SER B CA 1
ATOM 2917 C C . SER B 1 61 ? -25.949 23.634 -12.255 1.00 10.11 65 SER B C 1
ATOM 2918 O O . SER B 1 61 ? -24.857 23.531 -12.819 1.00 10.44 65 SER B O 1
ATOM 2926 N N A PRO B 1 62 ? -26.490 24.824 -12.032 0.59 10.32 66 PRO B N 1
ATOM 2927 N N B PRO B 1 62 ? -26.498 24.827 -12.045 0.41 10.63 66 PRO B N 1
ATOM 2928 C CA A PRO B 1 62 ? -25.746 26.013 -12.441 0.59 11.02 66 PRO B CA 1
ATOM 2929 C CA B PRO B 1 62 ? -25.747 26.018 -12.444 0.41 11.22 66 PRO B CA 1
ATOM 2930 C C A PRO B 1 62 ? -24.478 26.204 -11.631 0.59 11.08 66 PRO B C 1
ATOM 2931 C C B PRO B 1 62 ? -24.477 26.199 -11.635 0.41 11.11 66 PRO B C 1
ATOM 2932 O O A PRO B 1 62 ? -23.503 26.768 -12.139 0.59 11.68 66 PRO B O 1
ATOM 2933 O O B PRO B 1 62 ? -23.494 26.744 -12.152 0.41 11.59 66 PRO B O 1
ATOM 2954 N N . GLU B 1 63 ? -24.451 25.759 -10.381 1.00 11.21 67 GLU B N 1
ATOM 2955 C CA . GLU B 1 63 ? -23.259 25.976 -9.582 1.00 11.70 67 GLU B CA 1
ATOM 2956 C C . GLU B 1 63 ? -22.111 25.048 -9.980 1.00 10.31 67 GLU B C 1
ATOM 2957 O O . GLU B 1 63 ? -20.955 25.486 -9.963 1.00 10.19 67 GLU B O 1
ATOM 2969 N N . VAL B 1 64 ? -22.394 23.805 -10.385 1.00 9.11 68 VAL B N 1
ATOM 2970 C CA . VAL B 1 64 ? -21.328 22.970 -10.926 1.00 9.24 68 VAL B CA 1
ATOM 2971 C C . VAL B 1 64 ? -20.780 23.604 -12.186 1.00 9.42 68 VAL B C 1
ATOM 2972 O O . VAL B 1 64 ? -19.569 23.641 -12.393 1.00 9.46 68 VAL B O 1
ATOM 2985 N N . ARG B 1 65 ? -21.665 24.108 -13.049 1.00 9.42 69 ARG B N 1
ATOM 2986 C CA . ARG B 1 65 ? -21.206 24.737 -14.286 1.00 9.93 69 ARG B CA 1
ATOM 2987 C C . ARG B 1 65 ? -20.399 26.006 -13.994 1.00 9.44 69 ARG B C 1
ATOM 2988 O O . ARG B 1 65 ? -19.339 26.219 -14.593 1.00 10.64 69 ARG B O 1
ATOM 3009 N N A HIS B 1 66 ? -20.864 26.848 -13.066 0.59 10.07 70 HIS B N 1
ATOM 3010 N N B HIS B 1 66 ? -20.889 26.831 -13.060 0.41 10.45 70 HIS B N 1
ATOM 3011 C CA A HIS B 1 66 ? -20.076 28.025 -12.715 0.59 9.56 70 HIS B CA 1
ATOM 3012 C CA B HIS B 1 66 ? -20.160 28.022 -12.631 0.41 10.79 70 HIS B CA 1
ATOM 3013 C C A HIS B 1 66 ? -18.738 27.607 -12.147 0.59 9.47 70 HIS B C 1
ATOM 3014 C C B HIS B 1 66 ? -18.793 27.646 -12.084 0.41 9.79 70 HIS B C 1
ATOM 3015 O O A HIS B 1 66 ? -17.717 28.231 -12.437 0.59 10.86 70 HIS B O 1
ATOM 3016 O O B HIS B 1 66 ? -17.804 28.334 -12.344 0.41 10.34 70 HIS B O 1
ATOM 3043 N N . SER B 1 67 ? -18.721 26.557 -11.312 1.00 9.11 71 SER B N 1
ATOM 3044 C CA . SER B 1 67 ? -17.458 26.117 -10.733 1.00 8.53 71 SER B CA 1
ATOM 3045 C C . SER B 1 67 ? -16.460 25.789 -11.825 1.00 9.55 71 SER B C 1
ATOM 3046 O O . SER B 1 67 ? -15.322 26.261 -11.805 1.00 9.86 71 SER B O 1
ATOM 3054 N N . PHE B 1 68 ? -16.863 24.977 -12.791 1.00 9.56 72 PHE B N 1
ATOM 3055 C CA . PHE B 1 68 ? -15.933 24.636 -13.859 1.00 10.57 72 PHE B CA 1
ATOM 3056 C C . PHE B 1 68 ? -15.552 25.856 -14.684 1.00 11.88 72 PHE B C 1
ATOM 3057 O O . PHE B 1 68 ? -14.384 26.019 -15.071 1.00 13.69 72 PHE B O 1
ATOM 3074 N N A GLU B 1 69 ? -16.525 26.707 -15.008 0.53 12.96 73 GLU B N 1
ATOM 3075 N N B GLU B 1 69 ? -16.529 26.707 -14.993 0.47 13.00 73 GLU B N 1
ATOM 3076 C CA A GLU B 1 69 ? -16.215 27.863 -15.851 0.53 15.43 73 GLU B CA 1
ATOM 3077 C CA B GLU B 1 69 ? -16.257 27.863 -15.844 0.47 15.56 73 GLU B CA 1
ATOM 3078 C C A GLU B 1 69 ? -15.247 28.819 -15.163 0.53 14.93 73 GLU B C 1
ATOM 3079 C C B GLU B 1 69 ? -15.294 28.843 -15.178 0.47 15.00 73 GLU B C 1
ATOM 3080 O O A GLU B 1 69 ? -14.325 29.354 -15.796 0.53 16.79 73 GLU B O 1
ATOM 3081 O O B GLU B 1 69 ? -14.415 29.414 -15.840 0.47 16.73 73 GLU B O 1
ATOM 3104 N N . GLU B 1 70 ? -15.456 29.072 -13.876 1.00 12.61 74 GLU B N 1
ATOM 3105 C CA . GLU B 1 70 ? -14.671 30.084 -13.166 1.00 11.70 74 GLU B CA 1
ATOM 3106 C C . GLU B 1 70 ? -13.365 29.561 -12.580 1.00 11.19 74 GLU B C 1
ATOM 3107 O O . GLU B 1 70 ? -12.407 30.338 -12.399 1.00 13.45 74 GLU B O 1
ATOM 3119 N N . THR B 1 71 ? -13.292 28.271 -12.275 1.00 10.67 75 THR B N 1
ATOM 3120 C CA . THR B 1 71 ? -12.135 27.728 -11.580 1.00 11.21 75 THR B CA 1
ATOM 3121 C C . THR B 1 71 ? -11.530 26.509 -12.250 1.00 11.01 75 THR B C 1
ATOM 3122 O O . THR B 1 71 ? -10.448 26.087 -11.843 1.00 12.36 75 THR B O 1
ATOM 3133 N N . GLY B 1 72 ? -12.233 25.872 -13.196 1.00 11.51 76 GLY B N 1
ATOM 3134 C CA . GLY B 1 72 ? -11.754 24.660 -13.818 1.00 12.98 76 GLY B CA 1
ATOM 3135 C C . GLY B 1 72 ? -11.901 23.393 -13.005 1.00 12.12 76 GLY B C 1
ATOM 3136 O O . GLY B 1 72 ? -11.414 22.357 -13.440 1.00 13.12 76 GLY B O 1
ATOM 3140 N N . LYS B 1 73 ? -12.569 23.444 -11.869 1.00 11.19 77 LYS B N 1
ATOM 3141 C CA . LYS B 1 73 ? -12.683 22.299 -10.984 1.00 11.11 77 LYS B CA 1
ATOM 3142 C C . LYS B 1 73 ? -14.030 22.378 -10.314 1.00 8.76 77 LYS B C 1
ATOM 3143 O O . LYS B 1 73 ? -14.725 23.389 -10.398 1.00 9.20 77 LYS B O 1
ATOM 3162 N N . VAL B 1 74 ? -14.372 21.299 -9.622 1.00 8.45 78 VAL B N 1
ATOM 3163 C CA . VAL B 1 74 ? -15.504 21.263 -8.713 1.00 8.26 78 VAL B CA 1
ATOM 3164 C C . VAL B 1 74 ? -15.085 20.517 -7.457 1.00 7.36 78 VAL B C 1
ATOM 3165 O O . VAL B 1 74 ? -14.344 19.533 -7.526 1.00 8.75 78 VAL B O 1
ATOM 3178 N N . THR B 1 75 ? -15.577 20.966 -6.314 1.00 7.21 79 THR B N 1
ATOM 3179 C CA . THR B 1 75 ? -15.329 20.246 -5.073 1.00 7.36 79 THR B CA 1
ATOM 3180 C C . THR B 1 75 ? -16.344 19.118 -4.894 1.00 7.01 79 THR B C 1
ATOM 3181 O O . THR B 1 75 ? -17.476 19.157 -5.393 1.00 7.01 79 THR B O 1
ATOM 3192 N N . ASN B 1 76 ? -15.941 18.116 -4.112 1.00 7.09 80 ASN B N 1
ATOM 3193 C CA . ASN B 1 76 ? -16.871 17.055 -3.765 1.00 7.21 80 ASN B CA 1
ATOM 3194 C C . ASN B 1 76 ? -18.096 17.612 -3.070 1.00 7.53 80 ASN B C 1
ATOM 3195 O O . ASN B 1 76 ? -19.231 17.191 -3.350 1.00 7.77 80 ASN B O 1
ATOM 3206 N N . GLY B 1 77 ? -17.890 18.550 -2.155 1.00 7.65 81 GLY B N 1
ATOM 3207 C CA . GLY B 1 77 ? -18.990 19.103 -1.428 1.00 8.01 81 GLY B CA 1
ATOM 3208 C C . GLY B 1 77 ? -19.955 19.863 -2.309 1.00 8.31 81 GLY B C 1
ATOM 3209 O O . GLY B 1 77 ? -21.158 19.919 -2.023 1.00 8.57 81 GLY B O 1
ATOM 3213 N N . LYS B 1 78 ? -19.456 20.522 -3.354 1.00 7.74 82 LYS B N 1
ATOM 3214 C CA . LYS B 1 78 ? -20.375 21.202 -4.259 1.00 7.59 82 LYS B CA 1
ATOM 3215 C C . LYS B 1 78 ? -21.228 20.192 -5.033 1.00 7.66 82 LYS B C 1
ATOM 3216 O O . LYS B 1 78 ? -22.401 20.461 -5.299 1.00 8.58 82 LYS B O 1
ATOM 3235 N N . LEU B 1 79 ? -20.641 19.061 -5.441 1.00 7.04 83 LEU B N 1
ATOM 3236 C CA . LEU B 1 79 ? -21.436 18.008 -6.067 1.00 6.83 83 LEU B CA 1
ATOM 3237 C C . LEU B 1 79 ? -22.522 17.522 -5.128 1.00 7.06 83 LEU B C 1
ATOM 3238 O O . LEU B 1 79 ? -23.666 17.301 -5.541 1.00 7.40 83 LEU B O 1
ATOM 3254 N N . ARG B 1 80 ? -22.181 17.333 -3.859 1.00 6.98 84 ARG B N 1
ATOM 3255 C CA . ARG B 1 80 ? -23.182 16.859 -2.903 1.00 8.37 84 ARG B CA 1
ATOM 3256 C C . ARG B 1 80 ? -24.315 17.863 -2.781 1.00 8.61 84 ARG B C 1
ATOM 3257 O O . ARG B 1 80 ? -25.488 17.492 -2.713 1.00 9.00 84 ARG B O 1
ATOM 3278 N N . PHE B 1 81 ? -23.966 19.147 -2.763 1.00 8.78 85 PHE B N 1
ATOM 3279 C CA . PHE B 1 81 ? -24.938 20.234 -2.699 1.00 10.29 85 PHE B CA 1
ATOM 3280 C C . PHE B 1 81 ? -25.833 20.229 -3.923 1.00 9.33 85 PHE B C 1
ATOM 3281 O O . PHE B 1 81 ? -27.054 20.362 -3.814 1.00 9.88 85 PHE B O 1
ATOM 3298 N N . ALA B 1 82 ? -25.239 20.113 -5.098 1.00 8.64 86 ALA B N 1
ATOM 3299 C CA . ALA B 1 82 ? -26.004 20.128 -6.326 1.00 9.29 86 ALA B CA 1
ATOM 3300 C C . ALA B 1 82 ? -26.987 18.971 -6.365 1.00 8.58 86 ALA B C 1
ATOM 3301 O O . ALA B 1 82 ? -28.151 19.145 -6.763 1.00 9.62 86 ALA B O 1
ATOM 3308 N N . LEU B 1 83 ? -26.556 17.785 -5.937 1.00 8.10 87 LEU B N 1
ATOM 3309 C CA . LEU B 1 83 ? -27.471 16.648 -5.931 1.00 8.44 87 LEU B CA 1
ATOM 3310 C C . LEU B 1 83 ? -28.561 16.858 -4.915 1.00 8.67 87 LEU B C 1
ATOM 3311 O O . LEU B 1 83 ? -29.711 16.478 -5.143 1.00 9.67 87 LEU B O 1
ATOM 3327 N N . LYS B 1 84 ? -28.241 17.471 -3.792 1.00 8.41 88 LYS B N 1
ATOM 3328 C CA . LYS B 1 84 ? -29.276 17.709 -2.816 1.00 9.50 88 LYS B CA 1
ATOM 3329 C C . LYS B 1 84 ? -30.342 18.663 -3.351 1.00 10.19 88 LYS B C 1
ATOM 3330 O O . LYS B 1 84 ? -31.524 18.496 -3.020 1.00 9.73 88 LYS B O 1
ATOM 3349 N N . LYS B 1 85 ? -29.969 19.678 -4.150 1.00 10.76 89 LYS B N 1
ATOM 3350 C CA . LYS B 1 85 ? -31.000 20.543 -4.756 1.00 11.30 89 LYS B CA 1
ATOM 3351 C C . LYS B 1 85 ? -31.963 19.735 -5.598 1.00 10.11 89 LYS B C 1
ATOM 3352 O O . LYS B 1 85 ? -33.167 19.991 -5.606 1.00 10.56 89 LYS B O 1
ATOM 3371 N N . PHE B 1 86 ? -31.438 18.770 -6.341 1.00 9.98 90 PHE B N 1
ATOM 3372 C CA . PHE B 1 86 ? -32.283 17.897 -7.147 1.00 10.54 90 PHE B CA 1
ATOM 3373 C C . PHE B 1 86 ? -33.164 17.042 -6.248 1.00 8.90 90 PHE B C 1
ATOM 3374 O O . PHE B 1 86 ? -34.366 16.884 -6.485 1.00 10.20 90 PHE B O 1
ATOM 3391 N N . LEU B 1 87 ? -32.589 16.470 -5.195 1.00 8.19 91 LEU B N 1
ATOM 3392 C CA . LEU B 1 87 ? -33.392 15.660 -4.293 1.00 8.01 91 LEU B CA 1
ATOM 3393 C C . LEU B 1 87 ? -34.467 16.487 -3.639 1.00 8.78 91 LEU B C 1
ATOM 3394 O O . LEU B 1 87 ? -35.534 15.959 -3.368 1.00 9.56 91 LEU B O 1
ATOM 3410 N N . GLU B 1 88 ? -34.200 17.767 -3.348 1.00 7.87 92 GLU B N 1
ATOM 3411 C CA . GLU B 1 88 ? -35.224 18.625 -2.751 1.00 8.98 92 GLU B CA 1
ATOM 3412 C C . GLU B 1 88 ? -36.413 18.801 -3.686 1.00 9.16 92 GLU B C 1
ATOM 3413 O O . GLU B 1 88 ? -37.570 18.775 -3.241 1.00 9.42 92 GLU B O 1
ATOM 3425 N N . GLU B 1 89 ? -36.143 19.039 -4.974 1.00 8.83 93 GLU B N 1
ATOM 3426 C CA . GLU B 1 89 ? -37.217 19.153 -5.960 1.00 8.70 93 GLU B CA 1
ATOM 3427 C C . GLU B 1 89 ? -38.152 17.969 -5.839 1.00 9.10 93 GLU B C 1
ATOM 3428 O O . GLU B 1 89 ? -39.386 18.105 -5.846 1.00 10.61 93 GLU B O 1
ATOM 3440 N N . HIS B 1 90 ? -37.557 16.786 -5.728 1.00 8.70 94 HIS B N 1
ATOM 3441 C CA . HIS B 1 90 ? -38.274 15.531 -5.722 1.00 9.43 94 HIS B CA 1
ATOM 3442 C C . HIS B 1 90 ? -38.380 14.950 -4.324 1.00 9.44 94 HIS B C 1
ATOM 3443 O O . HIS B 1 90 ? -38.535 13.746 -4.202 1.00 10.63 94 HIS B O 1
ATOM 3457 N N . ALA B 1 91 ? -38.376 15.765 -3.262 1.00 8.33 95 ALA B N 1
ATOM 3458 C CA . ALA B 1 91 ? -38.259 15.182 -1.930 1.00 8.62 95 ALA B CA 1
ATOM 3459 C C . ALA B 1 91 ? -39.455 14.321 -1.565 1.00 9.15 95 ALA B C 1
ATOM 3460 O O . ALA B 1 91 ? -39.305 13.390 -0.770 1.00 10.75 95 ALA B O 1
ATOM 3467 N N A ASP B 1 92 ? -40.644 14.627 -2.086 0.64 8.96 96 ASP B N 1
ATOM 3468 N N B ASP B 1 92 ? -40.646 14.623 -2.089 0.36 10.52 96 ASP B N 1
ATOM 3469 C CA A ASP B 1 92 ? -41.795 13.785 -1.786 0.64 11.07 96 ASP B CA 1
ATOM 3470 C CA B ASP B 1 92 ? -41.796 13.783 -1.778 0.36 12.75 96 ASP B CA 1
ATOM 3471 C C A ASP B 1 92 ? -41.554 12.358 -2.239 0.64 12.58 96 ASP B C 1
ATOM 3472 C C B ASP B 1 92 ? -41.602 12.366 -2.283 0.36 13.43 96 ASP B C 1
ATOM 3473 O O A ASP B 1 92 ? -42.071 11.416 -1.633 0.64 14.28 96 ASP B O 1
ATOM 3474 O O B ASP B 1 92 ? -42.220 11.436 -1.754 0.36 14.57 96 ASP B O 1
ATOM 3491 N N . LEU B 1 93 ? -40.749 12.173 -3.281 1.00 12.99 97 LEU B N 1
ATOM 3492 C CA . LEU B 1 93 ? -40.470 10.821 -3.737 1.00 15.15 97 LEU B CA 1
ATOM 3493 C C . LEU B 1 93 ? -39.540 10.065 -2.790 1.00 16.09 97 LEU B C 1
ATOM 3494 O O . LEU B 1 93 ? -39.339 8.864 -2.984 1.00 20.63 97 LEU B O 1
ATOM 3510 N N . LEU B 1 94 ? -38.937 10.728 -1.794 1.00 14.42 98 LEU B N 1
ATOM 3511 C CA . LEU B 1 94 ? -38.121 10.067 -0.778 1.00 14.55 98 LEU B CA 1
ATOM 3512 C C . LEU B 1 94 ? -38.977 9.438 0.283 1.00 13.20 98 LEU B C 1
ATOM 3513 O O . LEU B 1 94 ? -38.479 8.628 1.066 1.00 13.02 98 LEU B O 1
ATOM 3529 N N . LYS B 1 95 ? -40.246 9.811 0.308 1.00 12.63 99 LYS B N 1
ATOM 3530 C CA . LYS B 1 95 ? -41.047 9.752 1.503 1.00 12.15 99 LYS B CA 1
ATOM 3531 C C . LYS B 1 95 ? -41.117 8.331 2.019 1.00 11.27 99 LYS B C 1
ATOM 3532 O O . LYS B 1 95 ? -40.925 8.096 3.217 1.00 14.03 99 LYS B O 1
ATOM 3551 N N . GLU B 1 96 ? -41.365 7.366 1.123 1.00 9.72 100 GLU B N 1
ATOM 3552 C CA . GLU B 1 96 ? -41.619 5.991 1.507 1.00 12.37 100 GLU B CA 1
ATOM 3553 C C . GLU B 1 96 ? -40.387 5.113 1.465 1.00 12.73 100 GLU B C 1
ATOM 3554 O O . GLU B 1 96 ? -40.495 3.910 1.733 1.00 14.72 100 GLU B O 1
ATOM 3566 N N . GLY B 1 97 ? -39.221 5.660 1.125 1.00 12.01 101 GLY B N 1
ATOM 3567 C CA . GLY B 1 97 ? -38.057 4.829 0.866 1.00 12.31 101 GLY B CA 1
ATOM 3568 C C . GLY B 1 97 ? -37.671 3.992 2.068 1.00 13.18 101 GLY B C 1
ATOM 3569 O O . GLY B 1 97 ? -37.712 4.450 3.216 1.00 16.79 101 GLY B O 1
ATOM 3573 N N A GLU B 1 98 ? -37.246 2.768 1.792 0.61 11.15 102 GLU B N 1
ATOM 3574 N N B GLU B 1 98 ? -37.302 2.741 1.778 0.39 14.70 102 GLU B N 1
ATOM 3575 C CA A GLU B 1 98 ? -36.833 1.848 2.844 0.61 11.61 102 GLU B CA 1
ATOM 3576 C CA B GLU B 1 98 ? -36.913 1.747 2.774 0.39 15.79 102 GLU B CA 1
ATOM 3577 C C A GLU B 1 98 ? -35.437 1.313 2.562 0.61 8.94 102 GLU B C 1
ATOM 3578 C C B GLU B 1 98 ? -35.424 1.466 2.667 0.39 15.09 102 GLU B C 1
ATOM 3579 O O A GLU B 1 98 ? -34.993 1.351 1.394 0.61 8.93 102 GLU B O 1
ATOM 3580 O O B GLU B 1 98 ? -34.829 1.621 1.593 0.39 15.73 102 GLU B O 1
#

Organism: Halalkalibacterium halodurans (strain ATCC BAA-125 / DSM 18197 / FERM 7344 / JCM 9153 / C-125) (NCBI:txid272558)

Nearest PDB structures (foldseek):
  7k9b-assembly2_B  TM=9.861E-01  e=2.200E-17  Halalkalibacterium halodurans C-125
  7kkv-assembly1_A  TM=9.843E-01  e=1.587E-15  Halalkalibacterium halodurans C-125
  7k9e-assembly2_C  TM=9.567E-01  e=7.317E-15  Halalkalibacterium halodurans C-125
  9e6q-assembly1_AK  TM=7.145E-01  e=3.367E-05  Pyrobaculum calidifontis JCM 11548
  8pv8-assembly1_LE  TM=5.839E-01  e=1.402E-03  Thermochaetoides thermophila DSM 1495

Solvent-accessible surface area: 12302 Å² total; per-residue (Å²): 162,49,3,61,33,0,12,0,0,52,8,63,123,35,160,27,145,75,89,58,3,0,0,14,104,84,71,58,76,153,38,0,59,2,0,14,0,74,136,23,77,48,107,163,32,89,124,18,39,28,122,57,12,110,38,33,124,36,71,7,88,74,0,90,117,20,44,143,113,92,55,148,9,90,38,28,82,0,109,106,5,17,110,29,9,72,66,14,37,52,95,140,74,135,128,65,234,156,62,3,70,39,0,12,0,0,57,9,65,125,33,100,24,152,70,82,64,3,0,0,21,119,85,67,53,74,143,42,0,60,3,0,14,0,94,109,14,96,49,96,61,29,60,107,19,37,30,122,54,12,112,40,29,149,48,69,5,83,74,0,98,95,22,57,145,133,89,56,133,11,81,35,29,78,0,112,97,2,14,115,73,6,61,78,130,68,46,93,137,103,140,128,68,233

Secondary structure (DSSP, 8-state):
----TTEEEEESSSTTTT-EEEEEEESSSSEEEEE-SSSS-GGG-EEEEGGGEEEEEEE-HHHHHHHHHHS---HHHHHHHHHHHHHHTHHHHTT--/----TTEEEEESSSTTTT-EEEEEEESSSSEEEEE-SSSS-GGG-EEEEGGGEEEEEEE-HHHHHHHHHHS---HHHHHHHHHHHHHHTGGGGTT--

Foldseek 3Di:
DADDAQWKKAFCDDPRHRDIWGFHADPGSFKTWTAQLPPRFPVRTDIDGCVGIGTDPAGDVVSVVCCVVPNDDGSVVSNVSVVVVCVVCVVVCVVPD/DQDDAQWKKAFCDDPRHRDIWGFHADPGSFWTWTAQLPPAFPVRTDIDGCVRIGTDPDGQVVRVVCCVVPVDDHSVVSNVSVVVVCVVVVVVVVPPD

CATH classification: 2.30.30.30

Sequence (194 aa):
PSPPEIGQIVKKIVKGRDRDQFSVIIKRVDDRFVYIADDGDKRKVDRAKRKNMNHLKLIIDDHISPEVRHSFEEEETGKVTNGKLRFALKKFLEEHADLLKEGEPSPEIGQIVKIVKGRDRRDDQFSVIIKRVDDRFVYIADDGDDKRKKVVDRAKKRRKNMNHLKLLIIDHISPPEVRHHSFEEETGKVTNGKLRFALKKFLEEHADDLLKEGEE

InterPro domains:
  IPR008991 Translation protein SH3-like domain superfamily [SSF50104] (8-66)
  IPR014722 Large ribosomal subunit protein uL2, domain 2 [G3DSA:2.30.30.30] (8-91)
  IPR041985 Large ribosomal subunit protein eL14, KOW motif [cd06088] (9-84)

Radius of gyration: 19.24 Å;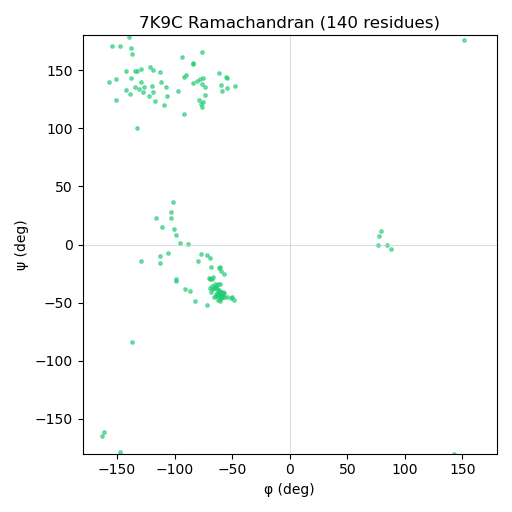 Cα contacts (8 Å, |Δi|>4): 383; chains: 2; bounding box: 55×47×29 Å